Protein AF-A0AAC9NST3-F1 (afdb_monomer)

Mean predicted aligned error: 10.54 Å

Radius of gyration: 21.79 Å; Cα contacts (8 Å, |Δi|>4): 251; chains: 1; bounding box: 48×44×60 Å

Solvent-accessible surface area (backbone atoms only — not comparable to full-atom values): 11889 Å² total; per-residue (Å²): 95,67,80,64,49,54,50,41,84,74,71,45,43,60,71,55,50,55,52,49,16,58,50,46,18,67,75,68,75,50,53,62,67,60,21,35,19,53,48,36,15,65,38,65,75,34,90,80,48,40,41,67,57,47,53,52,49,34,49,49,56,42,49,56,57,57,67,69,61,69,82,64,77,49,50,68,57,43,54,50,48,52,54,48,62,68,46,42,86,77,67,55,95,49,38,25,32,36,45,55,73,55,94,55,72,64,69,46,82,80,82,75,46,75,61,68,53,75,56,29,52,43,25,62,93,44,36,62,60,49,26,53,53,49,35,41,54,32,50,44,51,48,52,56,52,50,60,38,75,52,72,89,66,66,83,87,66,65,64,63,66,54,43,73,74,42,62,57,60,40,49,52,60,86,67,46,40,86,42,86,84,56,100,80,53,60,65,47,55,49,21,47,52,42,44,53,52,48,49,51,54,52,38,59,44,39,67,46,68,107

Structure (mmCIF, N/CA/C/O backbone):
data_AF-A0AAC9NST3-F1
#
_entry.id   AF-A0AAC9NST3-F1
#
loop_
_atom_site.group_PDB
_atom_site.id
_atom_site.type_symbol
_atom_site.label_atom_id
_atom_site.label_alt_id
_atom_site.label_comp_id
_atom_site.label_asym_id
_atom_site.label_entity_id
_atom_site.label_seq_id
_atom_site.pdbx_PDB_ins_code
_atom_site.Cartn_x
_atom_site.Cartn_y
_atom_site.Cartn_z
_atom_site.occupancy
_atom_site.B_iso_or_equiv
_atom_site.auth_seq_id
_atom_site.auth_comp_id
_atom_site.auth_asym_id
_atom_site.auth_atom_id
_atom_site.pdbx_PDB_model_num
ATOM 1 N N . MET A 1 1 ? -10.875 -7.544 3.301 1.00 48.06 1 MET A N 1
ATOM 2 C CA . MET A 1 1 ? -10.207 -6.972 4.490 1.00 48.06 1 MET A CA 1
ATOM 3 C C . MET A 1 1 ? -9.219 -5.851 4.105 1.00 48.06 1 MET A C 1
ATOM 5 O O . MET A 1 1 ? -8.233 -6.123 3.450 1.00 48.06 1 MET A O 1
ATOM 9 N N . ASN A 1 2 ? -9.410 -4.592 4.548 1.00 51.31 2 ASN A N 1
ATOM 10 C CA . ASN A 1 2 ? -8.428 -3.513 4.302 1.00 51.31 2 ASN A CA 1
ATOM 11 C C . ASN A 1 2 ? -7.088 -3.832 4.986 1.00 51.31 2 ASN A C 1
ATOM 13 O O . ASN A 1 2 ? -6.991 -3.771 6.207 1.00 51.31 2 ASN A O 1
ATOM 17 N N . ILE A 1 3 ? -6.063 -4.129 4.195 1.00 57.66 3 ILE A N 1
ATOM 18 C CA . ILE A 1 3 ? -4.740 -4.546 4.677 1.00 57.66 3 ILE A CA 1
ATOM 19 C C . ILE A 1 3 ? -3.945 -3.364 5.275 1.00 57.66 3 ILE A C 1
ATOM 21 O O . ILE A 1 3 ? -2.985 -3.556 6.014 1.00 57.66 3 ILE A O 1
ATOM 25 N N . ASN A 1 4 ? -4.385 -2.121 5.043 1.00 58.66 4 ASN A N 1
ATOM 26 C CA . ASN A 1 4 ? -3.711 -0.914 5.532 1.00 58.66 4 ASN A CA 1
ATOM 27 C C . ASN A 1 4 ? -3.932 -0.618 7.023 1.00 58.66 4 ASN A C 1
ATOM 29 O O . ASN A 1 4 ? -3.281 0.262 7.575 1.00 58.66 4 ASN A O 1
ATOM 33 N N . GLU A 1 5 ? -4.903 -1.247 7.677 1.00 69.81 5 GLU A N 1
ATOM 34 C CA . GLU A 1 5 ? -5.071 -1.120 9.122 1.00 69.81 5 GLU A CA 1
ATOM 35 C C . GLU A 1 5 ? -5.858 -2.312 9.667 1.00 69.81 5 GLU A C 1
ATOM 37 O O . GLU A 1 5 ? -6.740 -2.823 8.977 1.00 69.81 5 GLU A O 1
ATOM 42 N N . PRO A 1 6 ? -5.630 -2.724 10.925 1.00 77.31 6 PRO A N 1
ATOM 43 C CA . PRO A 1 6 ? -6.444 -3.761 11.537 1.00 77.31 6 PRO A CA 1
ATOM 44 C C . PRO A 1 6 ? -7.929 -3.368 11.517 1.00 77.31 6 PRO A C 1
ATOM 46 O O . PRO A 1 6 ? -8.327 -2.344 12.086 1.00 77.31 6 PRO A O 1
ATOM 49 N N . LEU A 1 7 ? -8.758 -4.183 10.863 1.00 82.94 7 LEU A N 1
ATOM 50 C CA . LEU A 1 7 ? -10.204 -3.991 10.799 1.00 82.94 7 LEU A CA 1
ATOM 51 C C . LEU A 1 7 ? -10.916 -4.933 11.751 1.00 82.94 7 LEU A C 1
ATOM 53 O O . LEU A 1 7 ? -10.595 -6.114 11.826 1.00 82.94 7 LEU A O 1
ATOM 57 N N . PHE A 1 8 ? -11.970 -4.437 12.392 1.00 86.50 8 PHE A N 1
ATOM 58 C CA . PHE A 1 8 ? -12.900 -5.329 13.070 1.00 86.50 8 PHE A CA 1
ATOM 59 C C . PHE A 1 8 ? -13.549 -6.312 12.079 1.00 86.50 8 PHE A C 1
ATOM 61 O O . PHE A 1 8 ? -13.769 -5.926 10.928 1.00 86.50 8 PHE A O 1
ATOM 68 N N . PRO A 1 9 ? -13.970 -7.515 12.520 1.00 85.25 9 PRO A N 1
ATOM 69 C CA . PRO A 1 9 ? -14.685 -8.486 11.682 1.00 85.25 9 PRO A CA 1
ATOM 70 C C . PRO A 1 9 ? -15.900 -7.911 10.945 1.00 85.25 9 PRO A C 1
ATOM 72 O O . PRO A 1 9 ? -16.228 -8.324 9.840 1.00 85.25 9 PRO A O 1
ATOM 75 N N . SER A 1 10 ? -16.553 -6.898 11.518 1.00 83.81 10 SER A N 1
ATOM 76 C CA . SER A 1 10 ? -17.652 -6.182 10.864 1.00 83.81 10 SER A CA 1
ATOM 77 C C . SER A 1 10 ? -17.215 -5.207 9.749 1.00 83.81 10 SER A C 1
ATOM 79 O O . SER A 1 10 ? -18.027 -4.390 9.318 1.00 83.81 10 SER A O 1
ATOM 81 N N . GLY A 1 11 ? -15.931 -5.165 9.385 1.00 82.56 11 GLY A N 1
ATOM 82 C CA . GLY A 1 11 ? -15.358 -4.300 8.349 1.00 82.56 11 GLY A CA 1
ATOM 83 C C . GLY A 1 11 ? -15.084 -2.844 8.750 1.00 82.56 11 GLY A C 1
ATOM 84 O O . GLY A 1 11 ? -14.762 -2.033 7.884 1.00 82.56 11 GLY A O 1
ATOM 85 N N . ILE A 1 12 ? -15.211 -2.463 10.029 1.00 85.12 12 ILE A N 1
ATOM 86 C CA . ILE A 1 12 ? -14.965 -1.071 10.452 1.00 85.12 12 ILE A CA 1
ATOM 87 C C . ILE A 1 12 ? -13.521 -0.849 10.911 1.00 85.12 12 ILE A C 1
ATOM 89 O O . ILE A 1 12 ? -12.916 -1.711 11.547 1.00 85.12 12 ILE A O 1
ATOM 93 N N . SER A 1 13 ? -12.997 0.351 10.658 1.00 84.75 13 SER A N 1
ATOM 94 C CA . SER A 1 13 ? -11.658 0.738 11.106 1.00 84.75 13 SER A CA 1
ATOM 95 C C . SER A 1 13 ? -11.580 1.089 12.587 1.00 84.75 13 SER A C 1
ATOM 97 O O . SER A 1 13 ? -12.562 1.518 13.207 1.00 84.75 13 SER A O 1
ATOM 99 N N . LEU A 1 14 ? -10.368 1.029 13.148 1.00 86.56 14 LEU A N 1
ATOM 100 C CA . LEU A 1 14 ? -10.089 1.494 14.510 1.00 86.56 14 LEU A CA 1
ATOM 101 C C . LEU A 1 14 ? -10.452 2.972 14.698 1.00 86.56 14 LEU A C 1
ATOM 103 O O . LEU A 1 14 ? -10.981 3.364 15.744 1.00 86.56 14 LEU A O 1
ATOM 107 N N . ALA A 1 15 ? -10.188 3.810 13.692 1.00 86.62 15 ALA A N 1
ATOM 108 C CA . ALA A 1 15 ? -10.544 5.226 13.722 1.00 86.62 15 ALA A CA 1
ATOM 109 C C . ALA A 1 15 ? -12.065 5.420 13.800 1.00 86.62 15 ALA A C 1
ATOM 111 O O . ALA A 1 15 ? -12.555 6.236 14.597 1.00 86.62 15 ALA A O 1
ATOM 112 N N . ARG A 1 16 ? -12.823 4.639 13.019 1.00 89.00 16 ARG A N 1
ATOM 113 C CA . ARG A 1 16 ? -14.284 4.666 13.056 1.00 89.00 16 ARG A CA 1
ATOM 114 C C . ARG A 1 16 ? -14.819 4.170 14.397 1.00 89.00 16 ARG A C 1
ATOM 116 O O . ARG A 1 16 ? -15.626 4.876 15.003 1.00 89.00 16 ARG A O 1
ATOM 123 N N . ALA A 1 17 ? -14.301 3.055 14.906 1.00 90.88 17 ALA A N 1
ATOM 124 C CA . ALA A 1 17 ? -14.672 2.499 16.205 1.00 90.88 17 ALA A CA 1
ATOM 125 C C . ALA A 1 17 ? -14.439 3.507 17.348 1.00 90.88 17 ALA A C 1
ATOM 127 O O . ALA A 1 17 ? -15.330 3.764 18.159 1.00 90.88 17 ALA A O 1
ATOM 128 N N . LYS A 1 18 ? -13.286 4.195 17.364 1.00 92.38 18 LYS A N 1
ATOM 129 C CA . LYS A 1 18 ? -12.996 5.271 18.334 1.00 92.38 18 LYS A CA 1
ATOM 130 C C . LYS A 1 18 ? -13.979 6.441 18.223 1.00 92.38 18 LYS A C 1
ATOM 132 O O . LYS A 1 18 ? -14.341 7.046 19.236 1.00 92.38 18 LYS A O 1
ATOM 137 N N . LYS A 1 19 ? -14.407 6.799 17.007 1.00 93.88 19 LYS A N 1
ATOM 138 C CA . LYS A 1 19 ? -15.411 7.853 16.783 1.00 93.88 19 LYS A CA 1
ATOM 139 C C . LYS A 1 19 ? -16.778 7.436 17.321 1.00 93.88 19 LYS A C 1
ATOM 141 O O . LYS A 1 19 ? -17.445 8.259 17.947 1.00 93.88 19 LYS A O 1
ATOM 146 N N . ASP A 1 20 ? -17.172 6.186 17.116 1.00 93.50 20 ASP A N 1
ATOM 147 C CA . ASP A 1 20 ? -18.450 5.667 17.599 1.00 93.50 20 ASP A CA 1
ATOM 148 C C . ASP A 1 20 ? -18.448 5.497 19.127 1.00 93.50 20 ASP A C 1
ATOM 150 O O . ASP A 1 20 ? -19.396 5.933 19.778 1.00 93.50 20 ASP A O 1
ATOM 154 N N . ALA A 1 21 ? -17.328 5.092 19.735 1.00 94.69 21 ALA A N 1
ATOM 155 C CA . ALA A 1 21 ? -17.163 5.086 21.191 1.00 94.69 21 ALA A CA 1
ATOM 156 C C . ALA A 1 21 ? -17.302 6.493 21.805 1.00 94.69 21 ALA A C 1
ATOM 158 O O . ALA A 1 21 ? -17.957 6.673 22.831 1.00 94.69 21 ALA A O 1
ATOM 159 N N . LYS A 1 22 ? -16.753 7.534 21.159 1.00 95.19 22 LYS A N 1
ATOM 160 C CA . LYS A 1 22 ? -16.935 8.931 21.604 1.00 95.19 22 LYS A CA 1
ATOM 161 C C . LYS A 1 22 ? -18.395 9.390 21.543 1.00 95.19 22 LYS A C 1
ATOM 163 O O . LYS A 1 22 ? -18.787 10.218 22.366 1.00 95.19 22 LYS A O 1
ATOM 168 N N . LYS A 1 23 ? -19.183 8.904 20.577 1.00 95.56 23 LYS A N 1
ATOM 169 C CA . LYS A 1 23 ? -20.626 9.189 20.503 1.00 95.56 23 LYS A CA 1
ATOM 170 C C . LYS A 1 23 ? -21.377 8.440 21.600 1.00 95.56 23 LYS A C 1
ATOM 172 O O . LYS A 1 23 ? -22.137 9.069 22.327 1.00 95.56 23 LYS A O 1
ATOM 177 N N . LEU A 1 24 ? -21.104 7.144 21.758 1.00 94.69 24 LEU A N 1
ATOM 178 C CA . LEU A 1 24 ? -21.734 6.282 22.759 1.00 94.69 24 LEU A CA 1
ATOM 179 C C . LEU A 1 24 ? -21.508 6.810 24.180 1.00 94.69 24 LEU A C 1
ATOM 181 O O . LEU A 1 24 ? -22.456 6.951 24.943 1.00 94.69 24 LEU A O 1
ATOM 185 N N . LYS A 1 25 ? -20.274 7.240 24.478 1.00 96.31 25 LYS A N 1
ATOM 186 C CA . LYS A 1 25 ? -19.911 7.916 25.731 1.00 96.31 25 LYS A CA 1
ATOM 187 C C . LYS A 1 25 ? -20.880 9.050 26.086 1.00 96.31 25 LYS A C 1
ATOM 189 O O . LYS A 1 25 ? -21.283 9.170 27.234 1.00 96.31 25 LYS A O 1
ATOM 194 N N . LYS A 1 26 ? -21.222 9.900 25.109 1.00 94.62 26 LYS A N 1
ATOM 195 C CA . LYS A 1 26 ? -22.109 11.058 25.310 1.00 94.62 26 LYS A CA 1
ATOM 196 C C . LYS A 1 26 ? -23.579 10.661 25.420 1.00 94.62 26 LYS A C 1
ATOM 198 O O . LYS A 1 26 ? -24.318 11.325 26.129 1.00 94.62 26 LYS A O 1
ATOM 203 N N . LEU A 1 27 ? -23.992 9.641 24.672 1.00 95.81 27 LEU A N 1
ATOM 204 C CA . LEU A 1 27 ? -25.378 9.179 24.626 1.00 95.81 27 LEU A CA 1
ATOM 205 C C . LEU A 1 27 ? -25.788 8.463 25.914 1.00 95.81 27 LEU A C 1
ATOM 207 O O . LEU A 1 27 ? -26.913 8.629 26.368 1.00 95.81 27 LEU A O 1
ATOM 211 N N . GLU A 1 28 ? -24.877 7.684 26.490 1.00 94.69 28 GLU A N 1
ATOM 212 C CA . GLU A 1 28 ? -25.166 6.811 27.633 1.00 94.69 28 GLU A CA 1
ATOM 213 C C . GLU A 1 28 ? -24.555 7.306 28.950 1.00 94.69 28 GLU A C 1
ATOM 215 O O . GLU A 1 28 ? -24.700 6.641 29.970 1.00 94.69 28 GLU A O 1
ATOM 220 N N . ASP A 1 29 ? -23.863 8.450 28.924 1.00 94.44 29 ASP A N 1
ATOM 221 C CA . ASP A 1 29 ? -23.155 9.041 30.069 1.00 94.44 29 ASP A CA 1
ATOM 222 C C . ASP A 1 29 ? -22.221 8.050 30.794 1.00 94.44 29 ASP A C 1
ATOM 224 O O . ASP A 1 29 ? -22.215 7.899 32.014 1.00 94.44 29 ASP A O 1
ATOM 228 N N . ILE A 1 30 ? -21.419 7.329 30.006 1.00 95.44 30 ILE A N 1
ATOM 229 C CA . ILE A 1 30 ? -20.458 6.326 30.491 1.00 95.44 30 ILE A CA 1
ATOM 230 C C . ILE A 1 30 ? -19.011 6.801 30.335 1.00 95.44 30 ILE A C 1
ATOM 232 O O . ILE A 1 30 ? -18.706 7.792 29.665 1.00 95.44 30 ILE A O 1
ATOM 236 N N . THR A 1 31 ? -18.066 6.072 30.931 1.00 96.00 31 THR A N 1
ATOM 237 C CA . THR A 1 31 ? -16.636 6.334 30.708 1.00 96.00 31 THR A CA 1
ATOM 238 C C . THR A 1 31 ? -16.221 5.974 29.279 1.00 96.00 31 THR A C 1
ATOM 240 O O . THR A 1 31 ? -16.828 5.127 28.621 1.00 96.00 31 THR A O 1
ATOM 243 N N . LEU A 1 32 ? -15.141 6.593 28.786 1.00 95.00 32 LEU A N 1
ATOM 244 C CA . LEU A 1 32 ? -14.615 6.274 27.454 1.00 95.00 32 LEU A CA 1
ATOM 245 C C . LEU A 1 32 ? -14.180 4.804 27.353 1.00 95.00 32 LEU A C 1
ATOM 247 O O . LEU A 1 32 ? -14.424 4.182 26.328 1.00 95.00 32 LEU A O 1
ATOM 251 N N . THR A 1 33 ? -13.595 4.243 28.412 1.00 95.88 33 THR A N 1
ATOM 252 C CA . THR A 1 33 ? -13.197 2.829 28.472 1.00 95.88 33 THR A CA 1
ATOM 253 C C . THR A 1 33 ? -14.401 1.900 28.340 1.00 95.88 33 THR A C 1
ATOM 255 O O . THR A 1 33 ? -14.377 0.977 27.534 1.00 95.88 33 THR A O 1
ATOM 258 N N . GLN A 1 34 ? -15.495 2.174 29.060 1.00 95.56 34 GLN A N 1
ATOM 259 C CA . GLN A 1 34 ? -16.734 1.397 28.928 1.00 95.56 34 GLN A CA 1
ATOM 260 C C . GLN A 1 34 ? -17.319 1.499 27.515 1.00 95.56 34 GLN A C 1
ATOM 262 O O . GLN A 1 34 ? -17.745 0.490 26.958 1.00 95.56 34 GLN A O 1
ATOM 267 N N . ALA A 1 35 ? -17.300 2.694 26.917 1.00 96.25 35 ALA A N 1
ATOM 268 C CA . ALA A 1 35 ? -17.775 2.891 25.553 1.00 96.25 35 ALA A CA 1
ATOM 269 C C . ALA A 1 35 ? -16.918 2.137 24.522 1.00 96.25 35 ALA A C 1
ATOM 271 O O . ALA A 1 35 ? -17.463 1.516 23.615 1.00 96.25 35 ALA A O 1
ATOM 272 N N . LEU A 1 36 ? -15.589 2.159 24.670 1.00 96.25 36 LEU A N 1
ATOM 273 C CA . LEU A 1 36 ? -14.668 1.418 23.806 1.00 96.25 36 LEU A CA 1
ATOM 274 C C . LEU A 1 36 ? -14.880 -0.094 23.923 1.00 96.25 36 LEU A C 1
ATOM 276 O O . LEU A 1 36 ? -14.957 -0.761 22.898 1.00 96.25 36 LEU A O 1
ATOM 280 N N . ASN A 1 37 ? -15.046 -0.619 25.141 1.00 96.44 37 ASN A N 1
ATOM 281 C CA . ASN A 1 37 ? -15.340 -2.037 25.350 1.00 96.44 37 ASN A CA 1
ATOM 282 C C . ASN A 1 37 ? -16.661 -2.440 24.685 1.00 96.44 37 ASN A C 1
ATOM 284 O O . ASN A 1 37 ? -16.696 -3.445 23.991 1.00 96.44 37 ASN A O 1
ATOM 288 N N . ARG A 1 38 ? -17.727 -1.637 24.813 1.00 95.12 38 ARG A N 1
ATOM 289 C CA . ARG A 1 38 ? -19.017 -1.927 24.157 1.00 95.12 38 ARG A CA 1
ATOM 290 C C . ARG A 1 38 ? -18.916 -1.955 22.635 1.00 95.12 38 ARG A C 1
ATOM 292 O O . ARG A 1 38 ? -19.449 -2.860 22.003 1.00 95.12 38 ARG A O 1
ATOM 299 N N . VAL A 1 39 ? -18.212 -0.984 22.051 1.00 94.94 39 VAL A N 1
ATOM 300 C CA . VAL A 1 39 ? -17.960 -0.955 20.603 1.00 94.94 39 VAL A CA 1
ATOM 301 C C . VAL A 1 39 ? -17.149 -2.184 20.184 1.00 94.94 39 VAL A C 1
ATOM 303 O O . VAL A 1 39 ? -17.514 -2.857 19.227 1.00 94.94 39 VAL A O 1
ATOM 306 N N . ALA A 1 40 ? -16.097 -2.533 20.925 1.00 93.50 40 ALA A N 1
ATOM 307 C CA . ALA A 1 40 ? -15.301 -3.722 20.644 1.00 93.50 40 ALA A CA 1
ATOM 308 C C . ALA A 1 40 ? -16.141 -5.010 20.693 1.00 93.50 40 ALA A C 1
ATOM 310 O O . ALA A 1 40 ? -16.114 -5.796 19.753 1.00 93.50 40 ALA A O 1
ATOM 311 N N . GLN A 1 41 ? -16.961 -5.177 21.731 1.00 95.12 41 GLN A N 1
ATOM 312 C CA . GLN A 1 41 ? -17.851 -6.328 21.902 1.00 95.12 41 GLN A CA 1
ATOM 313 C C . GLN A 1 41 ? -18.845 -6.478 20.750 1.00 95.12 41 GLN A C 1
ATOM 315 O O . GLN A 1 41 ? -19.066 -7.586 20.262 1.00 95.12 41 GLN A O 1
ATOM 320 N N . GLN A 1 42 ? -19.413 -5.359 20.292 1.00 93.81 42 GLN A N 1
ATOM 321 C CA . GLN A 1 42 ? -20.323 -5.330 19.152 1.00 93.81 42 GLN A CA 1
ATOM 322 C C . GLN A 1 42 ? -19.631 -5.790 17.864 1.00 93.81 42 GLN A C 1
ATOM 324 O O . GLN A 1 42 ? -20.201 -6.571 17.109 1.00 93.81 42 GLN A O 1
ATOM 329 N N . HIS A 1 43 ? -18.419 -5.301 17.601 1.00 92.50 43 HIS A N 1
ATOM 330 C CA . HIS A 1 43 ? -17.751 -5.511 16.318 1.00 92.50 43 HIS A CA 1
ATOM 331 C C . HIS A 1 43 ? -16.896 -6.785 16.254 1.00 92.50 43 HIS A C 1
ATOM 333 O O . HIS A 1 43 ? -16.678 -7.300 15.161 1.00 92.50 43 HIS A O 1
ATOM 339 N N . MET A 1 44 ? -16.480 -7.327 17.402 1.00 90.38 44 MET A N 1
ATOM 340 C CA . MET A 1 44 ? -15.854 -8.651 17.532 1.00 90.38 44 MET A CA 1
ATOM 341 C C . MET A 1 44 ? -16.883 -9.783 17.678 1.00 90.38 44 MET A C 1
ATOM 343 O O . MET A 1 44 ? -16.508 -10.948 17.720 1.00 90.38 44 MET A O 1
ATOM 347 N N . SER A 1 45 ? -18.178 -9.463 17.813 1.00 90.25 45 SER A N 1
ATOM 348 C CA . SER A 1 45 ? -19.232 -10.433 18.161 1.00 90.25 45 SER A CA 1
ATOM 349 C C . SER A 1 45 ? -18.926 -11.248 19.433 1.00 90.25 45 SER A C 1
ATOM 351 O O . SER A 1 45 ? -19.370 -12.385 19.579 1.00 90.25 45 SER A O 1
ATOM 353 N N . ASN A 1 46 ? -18.182 -10.659 20.378 1.00 90.44 46 ASN A N 1
ATOM 354 C CA . ASN A 1 46 ? -17.782 -11.284 21.639 1.00 90.44 46 ASN A CA 1
ATOM 355 C C . ASN A 1 46 ? -18.171 -10.372 22.815 1.00 90.44 46 ASN A C 1
ATOM 357 O O . ASN A 1 46 ? -17.547 -9.330 23.003 1.00 90.44 46 ASN A O 1
ATOM 361 N N . PRO A 1 47 ? -19.158 -10.740 23.651 1.00 90.75 47 PRO A N 1
ATOM 362 C CA . PRO A 1 47 ? -19.683 -9.858 24.695 1.00 90.75 47 PRO A CA 1
ATOM 363 C C . PRO A 1 47 ? -18.728 -9.632 25.878 1.00 90.75 47 PRO A C 1
ATOM 365 O O . PRO A 1 47 ? -19.007 -8.782 26.723 1.00 90.75 47 PRO A O 1
ATOM 368 N N . TYR A 1 48 ? -17.617 -10.367 25.963 1.00 91.94 48 TYR A N 1
ATOM 369 C CA . TYR A 1 48 ? -16.692 -10.309 27.100 1.00 91.94 48 TYR A CA 1
ATOM 370 C C . TYR A 1 48 ? -15.346 -9.669 26.770 1.00 91.94 48 TYR A C 1
ATOM 372 O O . TYR A 1 48 ? -14.553 -9.433 27.680 1.00 91.94 48 TYR A O 1
ATOM 380 N N . VAL A 1 49 ? -15.086 -9.373 25.496 1.00 93.94 49 VAL A N 1
ATOM 381 C CA . VAL A 1 49 ? -13.803 -8.814 25.074 1.00 93.94 49 VAL A CA 1
ATOM 382 C C . VAL A 1 49 ? -13.661 -7.367 25.551 1.00 93.94 49 VAL A C 1
ATOM 384 O O . VAL A 1 49 ? -14.628 -6.594 25.565 1.00 93.94 49 VAL A O 1
ATOM 387 N N . THR A 1 50 ? -12.456 -6.983 25.965 1.00 95.69 50 THR A N 1
ATOM 388 C CA . THR A 1 50 ? -12.121 -5.570 26.172 1.00 95.69 50 THR A CA 1
ATOM 389 C C . THR A 1 50 ? -11.611 -4.941 24.884 1.00 95.69 50 THR A C 1
ATOM 391 O O . THR A 1 50 ? -11.224 -5.622 23.931 1.00 95.69 50 THR A O 1
ATOM 394 N N . TRP A 1 51 ? -11.578 -3.612 24.858 1.00 94.56 51 TRP A N 1
ATOM 395 C CA . TRP A 1 51 ? -10.943 -2.870 23.784 1.00 94.56 51 TRP A CA 1
ATOM 396 C C . TRP A 1 51 ? -9.489 -3.310 23.598 1.00 94.56 51 TRP A C 1
ATOM 398 O O . TRP A 1 51 ? -9.105 -3.634 22.482 1.00 94.56 51 TRP A O 1
ATOM 408 N N . GLU A 1 52 ? -8.692 -3.390 24.669 1.00 93.94 52 GLU A N 1
ATOM 409 C CA . GLU A 1 52 ? -7.283 -3.790 24.574 1.00 93.94 52 GLU A CA 1
ATOM 410 C C . GLU A 1 52 ? -7.114 -5.204 24.012 1.00 93.94 52 GLU A C 1
ATOM 412 O O . GLU A 1 52 ? -6.302 -5.393 23.111 1.00 93.94 52 GLU A O 1
ATOM 417 N N . GLN A 1 53 ? -7.909 -6.170 24.487 1.00 92.44 53 GLN A N 1
ATOM 418 C CA . GLN A 1 53 ? -7.888 -7.545 23.974 1.00 92.44 53 GLN A CA 1
ATOM 419 C C . GLN A 1 53 ? -8.231 -7.592 22.485 1.00 92.44 53 GLN A C 1
ATOM 421 O O . GLN A 1 53 ? -7.535 -8.252 21.720 1.00 92.44 53 GLN A O 1
ATOM 426 N N . SER A 1 54 ? -9.241 -6.824 22.070 1.00 91.50 54 SER A N 1
ATOM 427 C CA . SER A 1 54 ? -9.624 -6.729 20.660 1.00 91.50 54 SER A CA 1
ATOM 428 C C . SER A 1 54 ? -8.493 -6.137 19.827 1.00 91.50 54 SER A C 1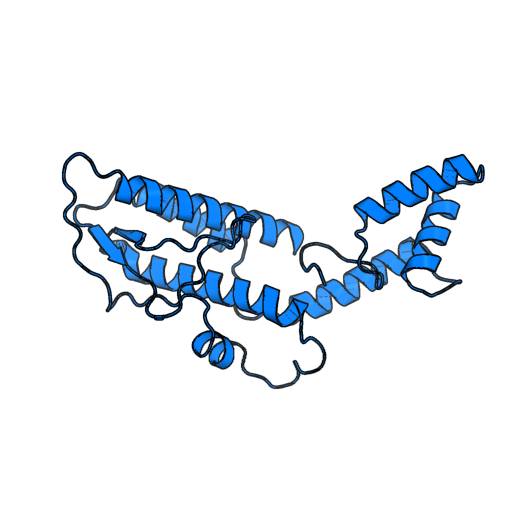
ATOM 430 O O . SER A 1 54 ? -8.174 -6.667 18.778 1.00 91.50 54 SER A O 1
ATOM 432 N N . ILE A 1 55 ? -7.823 -5.077 20.295 1.00 90.81 55 ILE A N 1
ATOM 433 C CA . ILE A 1 55 ? -6.676 -4.509 19.571 1.00 90.81 55 ILE A CA 1
ATOM 434 C C . ILE A 1 55 ? -5.535 -5.520 19.439 1.00 90.81 55 ILE A C 1
ATOM 436 O O . ILE A 1 55 ? -4.908 -5.573 18.385 1.00 90.81 55 ILE A O 1
ATOM 440 N N . THR A 1 56 ? -5.250 -6.304 20.479 1.00 88.88 56 THR A N 1
ATOM 441 C CA . THR A 1 56 ? -4.225 -7.353 20.413 1.00 88.88 56 THR A CA 1
ATOM 442 C C . THR A 1 56 ? -4.585 -8.427 19.389 1.00 88.88 56 THR A C 1
ATOM 444 O O . THR A 1 56 ? -3.739 -8.770 18.571 1.00 88.88 56 THR A O 1
ATOM 447 N N . GLU A 1 57 ? -5.826 -8.912 19.396 1.00 87.88 57 GLU A N 1
ATOM 448 C CA . GLU A 1 57 ? -6.311 -9.919 18.444 1.00 87.88 57 GLU A CA 1
ATOM 449 C C . GLU A 1 57 ? -6.273 -9.391 17.007 1.00 87.88 57 GLU A C 1
ATOM 451 O O . GLU A 1 57 ? -5.652 -10.000 16.144 1.00 87.88 57 GLU A O 1
ATOM 456 N N . LEU A 1 58 ? -6.810 -8.189 16.780 1.00 85.94 58 LEU A N 1
ATOM 457 C CA . LEU A 1 58 ? -6.798 -7.531 15.475 1.00 85.94 58 LEU A CA 1
ATOM 458 C C . LEU A 1 58 ? -5.381 -7.337 14.926 1.00 85.94 58 LEU A C 1
ATOM 460 O O . LEU A 1 58 ? -5.156 -7.515 13.733 1.00 85.94 58 LEU A O 1
ATOM 464 N N . LYS A 1 59 ? -4.419 -6.983 15.785 1.00 83.50 59 LYS A N 1
ATOM 465 C CA . LYS A 1 59 ? -3.008 -6.872 15.392 1.00 83.50 59 LYS A CA 1
ATOM 466 C C . LYS A 1 59 ? -2.369 -8.226 15.096 1.00 83.50 59 LYS A C 1
ATOM 468 O O . LYS A 1 59 ? -1.538 -8.285 14.203 1.00 83.50 59 LYS A O 1
ATOM 473 N N . SER A 1 60 ? -2.732 -9.281 15.828 1.00 82.44 60 SER A N 1
ATOM 474 C CA . SER A 1 60 ? -2.240 -10.640 15.562 1.00 82.44 60 SER A CA 1
ATOM 475 C C . SER A 1 60 ? -2.719 -11.124 14.200 1.00 82.44 60 SER A C 1
ATOM 477 O O . SER A 1 60 ? -1.901 -11.496 13.371 1.00 82.44 60 SER A O 1
ATOM 479 N N . THR A 1 61 ? -4.023 -11.021 13.932 1.00 77.38 61 THR A N 1
ATOM 480 C CA . THR A 1 61 ? -4.604 -11.405 12.640 1.00 77.38 61 THR A CA 1
ATOM 481 C C . THR A 1 61 ? -4.021 -10.579 11.500 1.00 77.38 61 THR A C 1
ATOM 483 O O . THR A 1 61 ? -3.676 -11.123 10.459 1.00 77.38 61 THR A O 1
ATOM 486 N N . HIS A 1 62 ? -3.857 -9.266 11.695 1.00 75.19 62 HIS A N 1
ATOM 487 C CA . HIS A 1 62 ? -3.210 -8.407 10.703 1.00 75.19 62 HIS A CA 1
ATOM 488 C C . HIS A 1 62 ? -1.755 -8.823 10.447 1.00 75.19 62 HIS A C 1
ATOM 490 O O . HIS A 1 62 ? -1.371 -8.950 9.292 1.00 75.19 62 HIS A O 1
ATOM 496 N N . ALA A 1 63 ? -0.972 -9.121 11.487 1.00 74.25 63 ALA A N 1
ATOM 497 C CA . ALA A 1 63 ? 0.405 -9.594 11.338 1.00 74.25 63 ALA A CA 1
ATOM 498 C C . ALA A 1 63 ? 0.495 -10.965 10.646 1.00 74.25 63 ALA A C 1
ATOM 500 O O . ALA A 1 63 ? 1.405 -11.182 9.852 1.00 74.25 63 ALA A O 1
ATOM 501 N N . GLU A 1 64 ? -0.444 -11.875 10.915 1.00 73.94 64 GLU A N 1
ATOM 502 C CA . GLU A 1 64 ? -0.550 -13.164 10.222 1.00 73.94 64 GLU A CA 1
ATOM 503 C C . GLU A 1 64 ? -0.834 -12.971 8.730 1.00 73.94 64 GLU A C 1
ATOM 505 O O . GLU A 1 64 ? -0.185 -13.613 7.913 1.00 73.94 64 GLU A O 1
ATOM 510 N N . VAL A 1 65 ? -1.728 -12.043 8.366 1.00 70.19 65 VAL A N 1
ATOM 511 C CA . VAL A 1 65 ? -1.991 -11.688 6.960 1.00 70.19 65 VAL A CA 1
ATOM 512 C C . VAL A 1 65 ? -0.754 -11.067 6.312 1.00 70.19 65 VAL A C 1
ATOM 514 O O . VAL A 1 65 ? -0.377 -11.459 5.215 1.00 70.19 65 VAL A O 1
ATOM 517 N N . VAL A 1 66 ? -0.086 -10.130 6.992 1.00 69.56 66 VAL A N 1
ATOM 518 C CA . VAL A 1 66 ? 1.141 -9.492 6.486 1.00 69.56 66 VAL A CA 1
ATOM 519 C C . VAL A 1 66 ? 2.267 -10.512 6.288 1.00 69.56 66 VAL A C 1
ATOM 521 O O . VAL A 1 66 ? 3.045 -10.384 5.352 1.00 69.56 66 VAL A O 1
ATOM 524 N N . ALA A 1 67 ? 2.341 -11.552 7.120 1.00 73.88 67 ALA A N 1
ATOM 525 C CA . ALA A 1 67 ? 3.339 -12.611 6.988 1.00 73.88 67 ALA A CA 1
ATOM 526 C C . ALA A 1 67 ? 3.140 -13.512 5.754 1.00 73.88 67 ALA A C 1
ATOM 528 O O . ALA A 1 67 ? 4.055 -14.259 5.418 1.00 73.88 67 ALA A O 1
ATOM 529 N N . LEU A 1 68 ? 1.976 -13.452 5.097 1.00 72.19 68 LEU A N 1
ATOM 530 C CA . LEU A 1 68 ? 1.712 -14.167 3.842 1.00 72.19 68 LEU A CA 1
ATOM 531 C C . LEU A 1 68 ? 2.248 -13.423 2.618 1.00 72.19 68 LEU A C 1
ATOM 533 O O . LEU A 1 68 ? 2.256 -13.986 1.531 1.00 72.19 68 LEU A O 1
ATOM 537 N N . PHE A 1 69 ? 2.678 -12.171 2.782 1.00 72.81 69 PHE A N 1
ATOM 538 C CA . PHE A 1 69 ? 3.257 -11.420 1.685 1.00 72.81 69 PHE A CA 1
ATOM 539 C C . PHE A 1 69 ? 4.682 -11.899 1.377 1.00 72.81 69 PHE A C 1
ATOM 541 O O . PHE A 1 69 ? 5.569 -11.873 2.235 1.00 72.81 69 PHE A O 1
ATOM 548 N N . GLU A 1 70 ? 4.917 -12.253 0.120 1.00 71.62 70 GLU A N 1
ATOM 549 C CA . GLU A 1 70 ? 6.209 -12.631 -0.437 1.00 71.62 70 GLU A CA 1
ATOM 550 C C . GLU A 1 70 ? 6.835 -11.465 -1.217 1.00 71.62 70 GLU A C 1
ATOM 552 O O . GLU A 1 70 ? 6.140 -10.634 -1.802 1.00 71.62 70 GLU A O 1
ATOM 557 N N . ASP A 1 71 ? 8.170 -11.379 -1.187 1.00 73.81 71 ASP A N 1
ATOM 558 C CA . ASP A 1 71 ? 8.989 -10.382 -1.908 1.00 73.81 71 ASP A CA 1
ATOM 559 C C . ASP A 1 71 ? 8.493 -8.922 -1.820 1.00 73.81 71 ASP A C 1
ATOM 561 O O . ASP A 1 71 ? 8.654 -8.119 -2.743 1.00 73.81 71 ASP A O 1
ATOM 565 N N . CYS A 1 72 ? 7.892 -8.557 -0.685 1.00 75.75 72 CYS A N 1
ATOM 566 C CA . CYS A 1 72 ? 7.424 -7.199 -0.450 1.00 75.75 72 CYS A CA 1
ATOM 567 C C . CYS A 1 72 ? 8.573 -6.199 -0.423 1.00 75.75 72 CYS A C 1
ATOM 569 O O . CYS A 1 72 ? 9.570 -6.384 0.280 1.00 75.75 72 CYS A 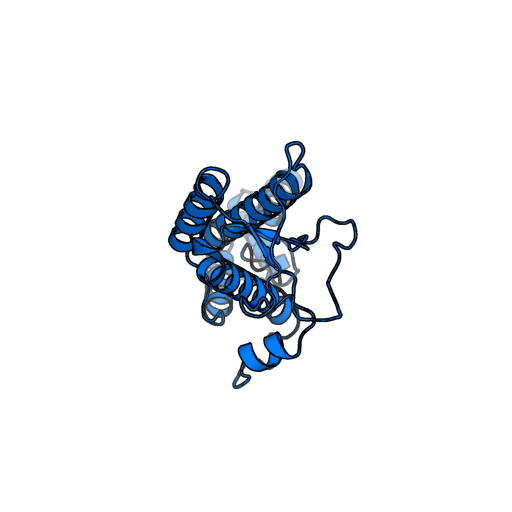O 1
ATOM 571 N N . LEU A 1 73 ? 8.378 -5.080 -1.118 1.00 84.62 73 LEU A N 1
ATOM 572 C CA . LEU A 1 73 ? 9.323 -3.978 -1.082 1.00 84.62 73 LEU A CA 1
ATOM 573 C C . LEU A 1 73 ? 9.328 -3.321 0.295 1.00 84.62 73 LEU A C 1
ATOM 575 O O . LEU A 1 73 ? 8.300 -2.885 0.820 1.00 84.62 73 LEU A O 1
ATOM 579 N N . SER A 1 74 ? 10.520 -3.210 0.874 1.00 86.38 74 SER A N 1
ATOM 580 C CA . SER A 1 74 ? 10.717 -2.420 2.080 1.00 86.38 74 SER A CA 1
ATOM 581 C C . SER A 1 74 ? 10.581 -0.926 1.780 1.00 86.38 74 SER A C 1
ATOM 583 O O . SER A 1 74 ? 10.873 -0.448 0.679 1.00 86.38 74 SER A O 1
ATOM 585 N N . LYS A 1 75 ? 10.229 -0.146 2.808 1.00 87.25 75 LYS A N 1
ATOM 586 C CA . LYS A 1 75 ? 10.222 1.320 2.718 1.00 87.25 75 LYS A CA 1
ATOM 587 C C . LYS A 1 75 ? 11.559 1.869 2.200 1.00 87.25 75 LYS A C 1
ATOM 589 O O . LYS A 1 75 ? 11.559 2.752 1.350 1.00 87.25 75 LYS A O 1
ATOM 594 N N . SER A 1 76 ? 12.683 1.323 2.667 1.00 89.50 76 SER A N 1
ATOM 595 C CA . SER A 1 76 ? 14.016 1.744 2.223 1.00 89.50 76 SER A CA 1
ATOM 596 C C . SER A 1 76 ? 14.269 1.482 0.739 1.00 89.50 76 SER A C 1
ATOM 598 O O . SER A 1 76 ? 14.881 2.317 0.079 1.00 89.50 76 SER A O 1
ATOM 600 N N . GLU A 1 77 ? 13.792 0.356 0.198 1.00 92.50 77 GLU A N 1
ATOM 601 C CA . GLU A 1 77 ? 13.922 0.061 -1.235 1.00 92.50 77 GLU A CA 1
ATOM 602 C C . GLU A 1 77 ? 13.090 1.031 -2.079 1.00 92.50 77 GLU A C 1
ATOM 604 O O . GLU A 1 77 ? 13.559 1.504 -3.112 1.00 92.50 77 GLU A O 1
ATOM 609 N N . LEU A 1 78 ? 11.886 1.383 -1.621 1.00 91.94 78 LEU A N 1
ATOM 610 C CA . LEU A 1 78 ? 11.029 2.355 -2.303 1.00 91.94 78 LEU A CA 1
ATOM 611 C C . LEU A 1 78 ? 11.584 3.784 -2.229 1.00 91.94 78 LEU A C 1
ATOM 613 O O . LEU A 1 78 ? 11.520 4.514 -3.214 1.00 91.94 78 LEU A O 1
ATOM 617 N N . GLU A 1 79 ? 12.152 4.192 -1.092 1.00 93.25 79 GLU A N 1
ATOM 618 C CA . GLU A 1 79 ? 12.827 5.491 -0.949 1.00 93.25 79 GLU A CA 1
ATOM 619 C C . GLU A 1 79 ? 14.069 5.579 -1.845 1.00 93.25 79 GLU A C 1
ATOM 621 O O . GLU A 1 79 ? 14.297 6.605 -2.493 1.00 93.25 79 GLU A O 1
ATOM 626 N N . GLN A 1 80 ? 14.843 4.493 -1.937 1.00 94.50 80 GLN A N 1
ATOM 627 C CA . GLN A 1 80 ? 15.963 4.404 -2.870 1.00 94.50 80 GLN A CA 1
ATOM 628 C C . GLN A 1 80 ? 15.478 4.509 -4.319 1.00 94.50 80 GLN A C 1
ATOM 630 O O . GLN A 1 80 ? 16.039 5.286 -5.090 1.00 94.50 80 GLN A O 1
ATOM 635 N N . PHE A 1 81 ? 14.421 3.781 -4.682 1.00 94.44 81 PHE A N 1
ATOM 636 C CA . PHE A 1 81 ? 13.859 3.838 -6.027 1.00 94.44 81 PHE A CA 1
ATOM 637 C C . PHE A 1 81 ? 13.342 5.236 -6.370 1.00 94.44 81 PHE A C 1
ATOM 639 O O . PHE A 1 81 ? 13.652 5.754 -7.439 1.00 94.44 81 PHE A O 1
ATOM 646 N N . LEU A 1 82 ? 12.650 5.903 -5.440 1.00 93.25 82 LEU A N 1
ATOM 647 C CA . LEU A 1 82 ? 12.213 7.288 -5.611 1.00 93.25 82 LEU A CA 1
ATOM 648 C C . LEU A 1 82 ? 13.395 8.226 -5.892 1.00 93.25 82 LEU A C 1
ATOM 650 O O . LEU A 1 82 ? 13.300 9.078 -6.774 1.00 93.25 82 LEU A O 1
ATOM 654 N N . SER A 1 83 ? 14.517 8.041 -5.189 1.00 92.62 83 SER A N 1
ATOM 655 C CA . SER A 1 83 ? 15.733 8.819 -5.430 1.00 92.62 83 SER A CA 1
ATOM 656 C C . SER A 1 83 ? 16.319 8.572 -6.824 1.00 92.62 83 SER A C 1
ATOM 658 O O . SER A 1 83 ? 16.754 9.530 -7.462 1.00 92.62 83 SER A O 1
ATOM 660 N N . VAL A 1 84 ? 16.296 7.328 -7.315 1.00 92.31 84 VAL A N 1
ATOM 661 C CA . VAL A 1 84 ? 16.731 6.990 -8.680 1.00 92.31 84 VAL A CA 1
ATOM 662 C C . VAL A 1 84 ? 15.821 7.656 -9.714 1.00 92.31 84 VAL A C 1
ATOM 664 O O . VAL A 1 84 ? 16.320 8.326 -10.611 1.00 92.31 84 VAL A O 1
ATOM 667 N N . ILE A 1 85 ? 14.498 7.583 -9.543 1.00 90.19 85 ILE A N 1
ATOM 668 C CA . ILE A 1 85 ? 13.519 8.231 -10.433 1.00 90.19 85 ILE A CA 1
ATOM 669 C C . ILE A 1 85 ? 13.729 9.755 -10.492 1.00 90.19 85 ILE A C 1
ATOM 671 O O . ILE A 1 85 ? 13.522 10.391 -11.522 1.00 90.19 85 ILE A O 1
ATOM 675 N N . GLU A 1 86 ? 14.122 10.390 -9.388 1.00 88.38 86 GLU A N 1
ATOM 676 C CA . GLU A 1 86 ? 14.413 11.828 -9.366 1.00 88.38 86 GLU A CA 1
ATOM 677 C C . GLU A 1 86 ? 15.712 12.206 -10.090 1.00 88.38 86 GLU A C 1
ATOM 679 O O . GLU A 1 86 ? 15.828 13.335 -10.565 1.00 88.38 86 GLU A O 1
ATOM 684 N N . GLN A 1 87 ? 16.666 11.281 -10.190 1.00 86.81 87 GLN A N 1
ATOM 685 C CA . GLN A 1 87 ? 17.953 11.496 -10.854 1.00 86.81 87 GLN A CA 1
ATOM 686 C C . GLN A 1 87 ? 17.915 11.113 -12.339 1.00 86.81 87 GLN A C 1
ATOM 688 O O . GLN A 1 87 ? 18.612 11.739 -13.138 1.00 86.81 87 GLN A O 1
ATOM 693 N N . ASP A 1 88 ? 17.068 10.154 -12.717 1.00 83.81 88 ASP A N 1
ATOM 694 C CA . ASP A 1 88 ? 17.010 9.595 -14.072 1.00 83.81 88 ASP A CA 1
ATOM 695 C C . ASP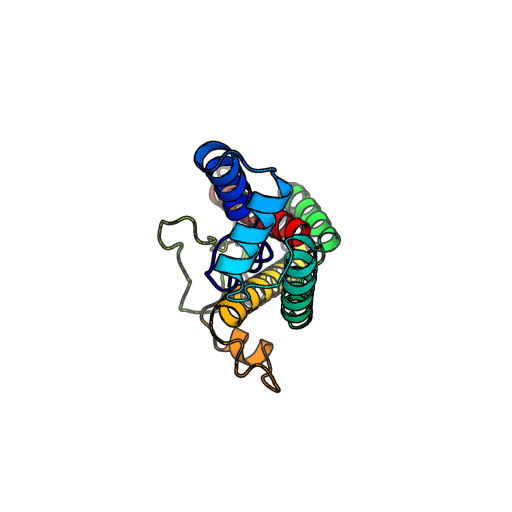 A 1 88 ? 16.559 10.630 -15.126 1.00 83.81 88 ASP A C 1
ATOM 697 O O . ASP A 1 88 ? 17.103 10.677 -16.228 1.00 83.81 88 ASP A O 1
ATOM 701 N N . THR A 1 89 ? 15.703 11.593 -14.746 1.00 70.12 89 THR A N 1
ATOM 702 C CA . THR A 1 89 ? 15.292 12.714 -15.624 1.00 70.12 89 THR A CA 1
ATOM 703 C C . THR A 1 89 ? 16.422 13.682 -15.985 1.00 70.12 89 THR A C 1
ATOM 705 O O . THR A 1 89 ? 16.228 14.554 -16.826 1.00 70.12 89 THR A O 1
ATOM 708 N N . SER A 1 90 ? 17.567 13.605 -15.300 1.00 65.38 90 SER A N 1
ATOM 709 C CA . SER A 1 90 ? 18.672 14.568 -15.428 1.00 65.38 90 SER A CA 1
ATOM 710 C C . SER A 1 90 ? 19.960 13.940 -15.971 1.00 65.38 90 SER A C 1
ATOM 712 O O . SER A 1 90 ? 20.944 14.659 -16.141 1.00 65.38 90 SER A O 1
ATOM 714 N N . ALA A 1 91 ? 19.980 12.618 -16.171 1.00 55.62 91 ALA A N 1
ATOM 715 C CA . ALA A 1 91 ? 21.206 11.839 -16.351 1.00 55.62 91 ALA A CA 1
ATOM 716 C C . ALA A 1 91 ? 21.320 11.108 -17.703 1.00 55.62 91 ALA A C 1
ATOM 718 O O . ALA A 1 91 ? 22.418 10.680 -18.045 1.00 55.62 91 ALA A O 1
ATOM 719 N N . GLY A 1 92 ? 20.229 10.946 -18.458 1.00 58.81 92 GLY A N 1
ATOM 720 C CA . GLY A 1 92 ? 20.231 10.145 -19.685 1.00 58.81 92 GLY A CA 1
ATOM 721 C C . GLY A 1 92 ? 20.703 10.906 -20.928 1.00 58.81 92 GLY A C 1
ATOM 722 O O . GLY A 1 92 ? 20.057 11.865 -21.342 1.00 58.81 92 GLY A O 1
ATOM 723 N N . ASP A 1 93 ? 21.774 10.420 -21.567 1.00 66.38 93 ASP A N 1
ATOM 724 C CA . ASP A 1 93 ? 22.133 10.775 -22.954 1.00 66.38 93 ASP A CA 1
ATOM 725 C C . ASP A 1 93 ? 21.260 10.011 -23.981 1.00 66.38 93 ASP A C 1
ATOM 727 O O . ASP A 1 93 ? 21.223 10.363 -25.160 1.00 66.38 93 ASP A O 1
ATOM 731 N N . SER A 1 94 ? 20.560 8.958 -23.537 1.00 79.44 94 SER A N 1
ATOM 732 C CA . SER A 1 94 ? 19.662 8.116 -24.334 1.00 79.44 94 SER A CA 1
ATOM 733 C C . SER A 1 94 ? 18.506 7.593 -23.480 1.00 79.44 94 SER A C 1
ATOM 735 O O . SER A 1 94 ? 18.722 7.036 -22.396 1.00 79.44 94 SER A O 1
ATOM 737 N N . PHE A 1 95 ? 17.287 7.745 -23.993 1.00 84.88 95 PHE A N 1
ATOM 738 C CA . PHE A 1 95 ? 16.059 7.299 -23.348 1.00 84.88 95 PHE A CA 1
ATOM 739 C C . PHE A 1 95 ? 15.426 6.152 -24.121 1.00 84.88 95 PHE A C 1
ATOM 741 O O . PHE A 1 95 ? 15.513 6.068 -25.348 1.00 84.88 95 PHE A O 1
ATOM 748 N N . ILE A 1 96 ? 14.737 5.294 -23.383 1.00 85.31 96 ILE A N 1
ATOM 749 C CA . ILE A 1 96 ? 13.931 4.221 -23.941 1.00 85.31 96 ILE A CA 1
ATOM 750 C C . ILE A 1 96 ? 12.546 4.226 -23.312 1.00 85.31 96 ILE A C 1
ATOM 752 O O . ILE A 1 96 ? 12.346 4.643 -22.172 1.00 85.31 96 ILE A O 1
ATOM 756 N N . SER A 1 97 ? 11.581 3.771 -24.091 1.00 86.25 97 SER A N 1
ATOM 757 C CA . SER A 1 97 ? 10.198 3.592 -23.702 1.00 86.25 97 SER A CA 1
ATOM 758 C C . SER A 1 97 ? 9.969 2.129 -23.341 1.00 86.25 97 SER A C 1
ATOM 760 O O . SER A 1 97 ? 10.271 1.243 -24.138 1.00 86.25 97 SER A O 1
ATOM 762 N N . ILE A 1 98 ? 9.444 1.880 -22.145 1.00 86.38 98 ILE A N 1
ATOM 763 C CA . ILE A 1 98 ? 9.009 0.568 -21.662 1.00 86.38 98 ILE A CA 1
ATOM 764 C C . ILE A 1 98 ? 7.491 0.565 -21.486 1.00 86.38 98 ILE A C 1
ATOM 766 O O . ILE A 1 98 ? 6.898 1.503 -20.948 1.00 86.38 98 ILE A O 1
ATOM 770 N N . THR A 1 99 ? 6.865 -0.510 -21.952 1.00 83.50 99 THR A N 1
ATOM 771 C CA . THR A 1 99 ? 5.414 -0.731 -21.926 1.00 83.50 99 THR A CA 1
ATOM 772 C C . THR A 1 99 ? 5.145 -2.055 -21.210 1.00 83.50 99 THR A C 1
ATOM 774 O O . THR A 1 99 ? 5.983 -2.953 -21.310 1.00 83.50 99 THR A O 1
ATOM 777 N N . PRO A 1 100 ? 4.032 -2.202 -20.470 1.00 81.81 100 PRO A N 1
ATOM 778 C CA . PRO A 1 100 ? 3.646 -3.503 -19.936 1.00 81.81 100 PRO A CA 1
ATOM 779 C C . PRO A 1 100 ? 3.515 -4.550 -21.052 1.00 81.81 100 PRO A C 1
ATOM 781 O O . PRO A 1 100 ? 2.949 -4.261 -22.105 1.00 81.81 100 PRO A O 1
ATOM 784 N N . ALA A 1 101 ? 4.024 -5.757 -20.818 1.00 77.44 101 ALA A N 1
ATOM 785 C CA . ALA A 1 101 ? 4.045 -6.850 -21.790 1.00 77.44 101 ALA A CA 1
ATOM 786 C C . ALA A 1 101 ? 2.673 -7.522 -21.980 1.00 77.44 101 ALA A C 1
ATOM 788 O O . ALA A 1 101 ? 2.465 -8.262 -22.940 1.00 77.44 101 ALA A O 1
ATOM 789 N N . ASN A 1 102 ? 1.728 -7.293 -21.070 1.00 72.00 102 ASN A N 1
ATOM 790 C CA . ASN A 1 102 ? 0.406 -7.896 -21.107 1.00 72.00 102 ASN A CA 1
ATOM 791 C C . ASN A 1 102 ? -0.637 -7.037 -21.839 1.00 72.00 102 ASN A C 1
ATOM 793 O O . ASN A 1 102 ? -0.802 -5.846 -21.588 1.00 72.00 102 ASN A O 1
ATOM 797 N N . ASP A 1 103 ? -1.417 -7.697 -22.701 1.00 57.44 103 ASP A N 1
ATOM 798 C CA . ASP A 1 103 ? -2.417 -7.082 -23.590 1.00 57.44 103 ASP A CA 1
ATOM 799 C C . ASP A 1 103 ? -3.614 -6.440 -22.850 1.00 57.44 103 ASP A C 1
ATOM 801 O O . ASP A 1 103 ? -4.373 -5.660 -23.429 1.00 57.44 103 ASP A O 1
ATOM 805 N N . GLY A 1 104 ? -3.810 -6.785 -21.573 1.00 57.53 104 GLY A N 1
ATOM 806 C CA . GLY A 1 104 ? -4.934 -6.377 -20.727 1.00 57.53 104 GLY A CA 1
ATOM 807 C C . GLY A 1 104 ? -4.548 -5.332 -19.684 1.00 57.53 104 GLY A C 1
ATOM 808 O O . GLY A 1 104 ? -4.644 -5.594 -18.489 1.00 57.53 104 GLY A O 1
ATOM 809 N N . TYR A 1 105 ? -4.100 -4.156 -20.121 1.00 55.94 105 TYR A N 1
ATOM 810 C CA . TYR A 1 105 ? -3.757 -3.047 -19.228 1.00 55.94 105 TYR A CA 1
ATOM 811 C C . TYR A 1 105 ? -4.961 -2.645 -18.351 1.00 55.94 105 TYR A C 1
ATOM 813 O O . TYR A 1 105 ? -6.024 -2.278 -18.861 1.00 55.94 105 TYR A O 1
ATOM 821 N N . ILE A 1 106 ? -4.806 -2.705 -17.023 1.00 57.19 106 ILE A N 1
ATOM 822 C CA . ILE A 1 106 ? -5.815 -2.198 -16.084 1.00 57.19 106 ILE A CA 1
ATOM 823 C C . ILE A 1 106 ? -5.722 -0.666 -16.065 1.00 57.19 106 ILE A C 1
ATOM 825 O O . ILE A 1 106 ? -4.947 -0.080 -15.307 1.00 57.19 106 ILE A O 1
ATOM 829 N N . GLU A 1 107 ? -6.530 -0.009 -16.898 1.00 52.59 107 GLU A N 1
ATOM 830 C CA . GLU A 1 107 ? -6.787 1.427 -16.770 1.00 52.59 107 GLU A CA 1
ATOM 831 C C . GLU A 1 107 ? -7.488 1.718 -15.437 1.00 52.59 107 GLU A C 1
ATOM 833 O O . GLU A 1 107 ? -8.368 0.980 -14.989 1.00 52.59 107 GLU A O 1
ATOM 838 N N . SER A 1 108 ? -7.103 2.824 -14.797 1.00 52.72 108 SER A N 1
ATOM 839 C CA . SER A 1 108 ? -7.767 3.324 -13.593 1.00 52.72 108 SER A CA 1
ATOM 840 C C . SER A 1 108 ? -9.274 3.452 -13.826 1.00 52.72 108 SER A C 1
ATOM 842 O O . SER A 1 108 ? -9.711 4.156 -14.733 1.00 52.72 108 SER A O 1
ATOM 844 N N . ASP A 1 109 ? -10.078 2.823 -12.968 1.00 46.66 109 ASP A N 1
ATOM 845 C CA . ASP A 1 109 ? -11.549 2.788 -13.021 1.00 46.66 109 ASP A CA 1
ATOM 846 C C . ASP A 1 109 ? -12.232 4.149 -12.744 1.00 46.66 109 ASP A C 1
ATOM 848 O O . ASP A 1 109 ? -13.419 4.219 -12.422 1.00 46.66 109 ASP A O 1
ATOM 852 N N . GLY A 1 110 ? -11.489 5.256 -12.824 1.00 38.88 110 GLY A N 1
ATOM 853 C CA . GLY A 1 110 ? -11.971 6.598 -12.512 1.00 38.88 110 GLY A CA 1
ATOM 854 C C . GLY A 1 110 ? -12.148 6.878 -11.014 1.00 38.88 110 GLY A C 1
ATOM 855 O O . GLY A 1 110 ? -12.425 8.023 -10.658 1.00 38.88 110 GLY A O 1
ATOM 856 N N . ASN A 1 111 ? -11.925 5.900 -10.123 1.00 37.19 111 ASN A N 1
ATOM 857 C CA . ASN A 1 111 ? -11.956 6.090 -8.665 1.00 37.19 111 ASN A CA 1
ATOM 858 C C . ASN A 1 111 ? -10.565 6.312 -8.048 1.00 37.19 111 ASN A C 1
ATOM 860 O O . ASN A 1 111 ? -10.417 6.323 -6.825 1.00 37.19 111 ASN A O 1
ATOM 864 N N . GLY A 1 112 ? -9.541 6.526 -8.879 1.00 40.06 112 GLY A N 1
ATOM 865 C CA . GLY A 1 112 ? -8.166 6.701 -8.417 1.00 40.06 112 GLY A CA 1
ATOM 866 C C . GLY A 1 112 ? -7.401 5.390 -8.243 1.00 40.06 112 GLY A C 1
ATOM 867 O O . GLY A 1 112 ? -6.408 5.381 -7.515 1.00 40.06 112 GLY A O 1
ATOM 868 N N . GLY A 1 113 ? -7.825 4.315 -8.923 1.00 42.72 113 GLY A N 1
ATOM 869 C CA . GLY A 1 113 ? -6.995 3.130 -9.139 1.00 42.72 113 GLY A CA 1
ATOM 870 C C . GLY A 1 113 ? -5.624 3.513 -9.702 1.00 42.72 113 GLY A C 1
ATOM 871 O O . GLY A 1 113 ? -5.500 4.502 -10.433 1.00 42.72 113 GLY A O 1
ATOM 872 N N . ALA A 1 114 ? -4.595 2.773 -9.298 1.00 52.06 114 ALA A N 1
ATOM 873 C CA . ALA A 1 114 ? -3.209 3.030 -9.647 1.00 52.06 114 ALA A CA 1
ATOM 874 C C . ALA A 1 114 ? -2.995 2.970 -11.167 1.00 52.06 114 ALA A C 1
ATOM 876 O O . ALA A 1 114 ? -2.961 1.886 -11.738 1.00 52.06 114 ALA A O 1
ATOM 877 N N . MET A 1 115 ? -2.839 4.131 -11.813 1.00 61.38 115 MET A N 1
ATOM 878 C CA . MET A 1 115 ? -2.305 4.191 -13.174 1.00 61.38 115 MET A CA 1
ATOM 879 C C . MET A 1 115 ? -0.858 3.718 -13.118 1.00 61.38 115 MET A C 1
ATOM 881 O O . MET A 1 115 ? 0.014 4.381 -12.553 1.00 61.38 115 MET A O 1
ATOM 885 N N . TRP A 1 116 ? -0.642 2.518 -13.635 1.00 73.31 116 TRP A N 1
ATOM 886 C CA . TRP A 1 116 ? 0.676 2.009 -13.956 1.00 73.31 116 TRP A CA 1
ATOM 887 C C . TRP A 1 116 ? 1.176 2.743 -15.194 1.00 73.31 116 TRP A C 1
ATOM 889 O O . TRP A 1 116 ? 0.423 2.819 -16.161 1.00 73.31 116 TRP A O 1
ATOM 899 N N . PRO A 1 117 ? 2.380 3.326 -15.194 1.00 70.25 117 PRO A N 1
ATOM 900 C CA . PRO A 1 117 ? 2.775 4.185 -16.300 1.00 70.25 117 PRO A CA 1
ATOM 901 C C . PRO A 1 117 ? 2.837 3.386 -17.612 1.00 70.25 117 PRO A C 1
ATOM 903 O O . PRO A 1 117 ? 3.356 2.263 -17.647 1.00 70.25 117 PRO A O 1
ATOM 906 N N . ASN A 1 118 ? 2.240 3.961 -18.663 1.00 74.69 118 ASN A N 1
ATOM 907 C CA . ASN A 1 118 ? 2.109 3.366 -19.991 1.00 74.69 118 ASN A CA 1
ATOM 908 C C . ASN A 1 118 ? 2.080 4.451 -21.095 1.00 74.69 118 ASN A C 1
ATOM 910 O O . ASN A 1 118 ? 1.064 5.130 -21.253 1.00 74.69 118 ASN A O 1
ATOM 914 N N . PRO A 1 119 ? 3.145 4.601 -21.897 1.00 77.19 119 PRO A N 1
ATOM 915 C CA . PRO A 1 119 ? 4.472 4.034 -21.682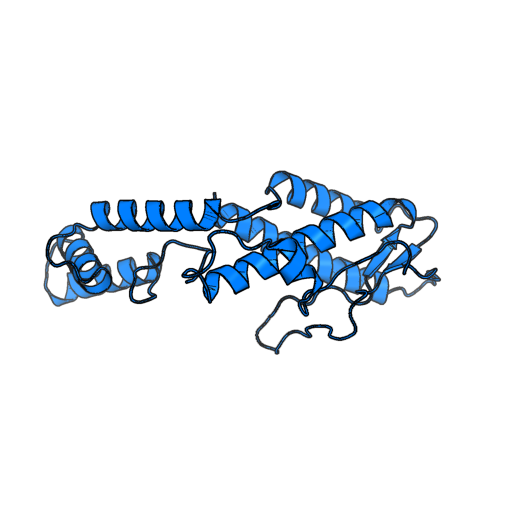 1.00 77.19 119 PRO A CA 1
ATOM 916 C C . PRO A 1 119 ? 5.217 4.763 -20.554 1.00 77.19 119 PRO A C 1
ATOM 918 O O . PRO A 1 119 ? 4.984 5.946 -20.302 1.00 77.19 119 PRO A O 1
ATOM 921 N N . LEU A 1 120 ? 6.165 4.082 -19.912 1.00 84.56 120 LEU A N 1
ATOM 922 C CA . LEU A 1 120 ? 7.149 4.727 -19.048 1.00 84.56 120 LEU A CA 1
ATOM 923 C C . LEU A 1 120 ? 8.427 4.985 -19.844 1.00 84.56 120 LEU A C 1
ATOM 925 O O . LEU A 1 120 ? 8.969 4.077 -20.467 1.00 84.56 120 LEU A O 1
ATOM 929 N N . ILE A 1 121 ? 8.921 6.216 -19.821 1.00 86.19 121 ILE A N 1
ATOM 930 C CA . ILE A 1 121 ? 10.195 6.555 -20.456 1.00 86.19 121 ILE A CA 1
ATOM 931 C C . ILE A 1 121 ? 11.267 6.597 -19.370 1.00 86.19 121 ILE A C 1
ATOM 933 O O . ILE A 1 121 ? 11.049 7.200 -18.326 1.00 86.19 121 ILE A O 1
ATOM 937 N N . VAL A 1 122 ? 12.413 5.959 -19.594 1.00 87.12 122 VAL A N 1
ATOM 938 C CA . VAL A 1 122 ? 13.523 5.853 -18.627 1.00 87.12 122 VAL A CA 1
ATOM 939 C C . VAL A 1 122 ? 14.864 5.987 -19.333 1.00 87.12 122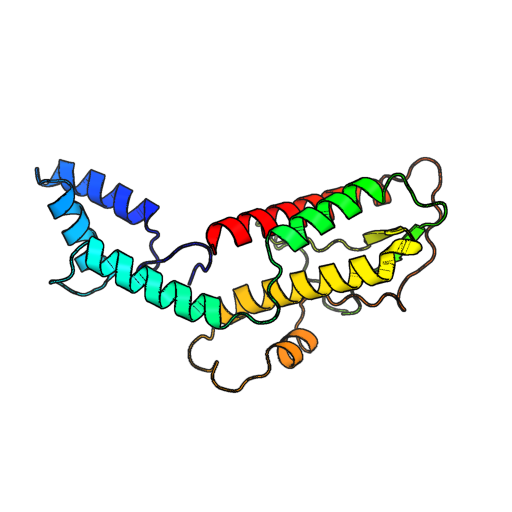 VAL A C 1
ATOM 941 O O . VAL A 1 122 ? 14.947 5.803 -20.550 1.00 87.12 122 VAL A O 1
ATOM 944 N N . SER A 1 123 ? 15.927 6.295 -18.591 1.00 87.00 123 SER A N 1
ATOM 945 C CA . SER A 1 123 ? 17.276 6.160 -19.142 1.00 87.00 123 SER A CA 1
ATOM 946 C C . SER A 1 123 ? 17.548 4.702 -19.495 1.00 87.00 123 SER A C 1
ATOM 948 O O . SER A 1 123 ? 17.239 3.787 -18.724 1.00 87.00 123 SER A O 1
ATOM 950 N N . SER A 1 124 ? 18.195 4.495 -20.639 1.00 85.69 124 SER A N 1
ATOM 951 C CA . SER A 1 124 ? 18.674 3.172 -21.055 1.00 85.69 124 SER A CA 1
ATOM 952 C C . SER A 1 124 ? 19.558 2.489 -20.001 1.00 85.69 124 SER A C 1
ATOM 954 O O . SER A 1 124 ? 19.476 1.275 -19.840 1.00 85.69 124 SER A O 1
ATOM 956 N N . ASP A 1 125 ? 20.316 3.256 -19.212 1.00 87.44 125 ASP A N 1
ATOM 957 C CA . ASP A 1 125 ? 21.182 2.727 -18.148 1.00 87.44 125 ASP A CA 1
ATOM 958 C C . ASP A 1 125 ? 20.407 2.132 -16.962 1.00 87.44 125 ASP A C 1
ATOM 960 O O . ASP A 1 125 ? 20.943 1.314 -16.213 1.00 87.44 125 ASP A O 1
ATOM 964 N N . ASN A 1 126 ? 19.152 2.546 -16.767 1.00 89.38 126 ASN A N 1
ATOM 965 C CA . ASN A 1 126 ? 18.357 2.183 -15.597 1.00 89.38 126 ASN A CA 1
ATOM 966 C C . ASN A 1 126 ? 17.190 1.236 -15.913 1.00 89.38 126 ASN A C 1
ATOM 968 O O . ASN A 1 126 ? 16.514 0.790 -14.984 1.00 89.38 126 ASN A O 1
ATOM 972 N N . VAL A 1 127 ? 16.964 0.876 -17.181 1.00 88.81 127 VAL A N 1
ATOM 973 C CA . VAL A 1 127 ? 15.801 0.076 -17.603 1.00 88.81 127 VAL A CA 1
ATOM 974 C C . VAL A 1 127 ? 15.622 -1.214 -16.811 1.00 88.81 127 VAL A C 1
ATOM 976 O O . VAL A 1 127 ? 14.536 -1.457 -16.292 1.00 88.81 127 VAL A O 1
ATOM 979 N N . GLU A 1 128 ? 16.677 -2.013 -16.644 1.00 91.31 128 GLU A N 1
ATOM 980 C CA . GLU A 1 128 ? 16.590 -3.291 -15.928 1.00 91.31 128 GLU A CA 1
ATOM 981 C C . GLU A 1 128 ? 16.159 -3.085 -14.471 1.00 91.31 128 GLU A C 1
ATOM 983 O O . GLU A 1 128 ? 15.333 -3.828 -13.932 1.00 91.31 128 GLU A O 1
ATOM 988 N N . TYR A 1 129 ? 16.692 -2.043 -13.826 1.00 92.38 129 TYR A N 1
ATOM 989 C CA . TYR A 1 129 ? 16.345 -1.706 -12.452 1.00 92.38 129 TYR A CA 1
ATOM 990 C C . TYR A 1 129 ? 14.894 -1.226 -12.343 1.00 92.38 129 TYR A C 1
ATOM 992 O O . TYR A 1 129 ? 14.179 -1.661 -11.439 1.00 92.38 129 TYR A O 1
ATOM 1000 N N . PHE A 1 130 ? 14.432 -0.392 -13.277 1.00 91.75 130 PHE A N 1
ATOM 1001 C CA . PHE A 1 130 ? 13.045 0.068 -13.312 1.00 91.75 130 PHE A CA 1
ATOM 1002 C C . PHE A 1 130 ? 12.072 -1.086 -13.561 1.00 91.75 130 PHE A C 1
ATOM 1004 O O . PHE A 1 130 ? 11.138 -1.238 -12.778 1.00 91.75 130 PHE A O 1
ATOM 1011 N N . CYS A 1 131 ? 12.311 -1.945 -14.558 1.00 90.94 131 CYS A N 1
ATOM 1012 C CA . CYS A 1 131 ? 11.489 -3.133 -14.815 1.00 90.94 131 CYS A CA 1
ATOM 1013 C C . CYS A 1 131 ? 11.399 -4.026 -13.570 1.00 90.94 131 CYS A C 1
ATOM 1015 O O . CYS A 1 131 ? 10.305 -4.404 -13.154 1.00 90.94 131 CYS A O 1
ATOM 1017 N N . LYS A 1 132 ? 12.530 -4.284 -12.900 1.00 91.81 132 LYS A N 1
ATOM 1018 C CA . LYS A 1 132 ? 12.555 -5.050 -11.647 1.00 91.81 132 LYS A CA 1
ATOM 1019 C C . LYS A 1 132 ? 11.687 -4.414 -10.559 1.00 91.81 132 LYS A C 1
ATOM 1021 O O . LYS A 1 132 ? 10.913 -5.116 -9.910 1.00 91.81 132 LYS A O 1
ATOM 1026 N N . MET A 1 133 ? 11.827 -3.109 -10.328 1.00 92.75 133 MET A N 1
ATOM 1027 C CA . MET A 1 133 ? 11.071 -2.414 -9.283 1.00 92.75 133 MET A CA 1
ATOM 1028 C C . MET A 1 133 ? 9.574 -2.349 -9.605 1.00 92.75 133 MET A C 1
ATOM 1030 O O . MET A 1 133 ? 8.757 -2.574 -8.715 1.00 92.75 133 MET A O 1
ATOM 1034 N N . LEU A 1 134 ? 9.211 -2.117 -10.868 1.00 89.81 134 LEU A N 1
ATOM 1035 C CA . LEU A 1 134 ? 7.821 -2.119 -11.326 1.00 89.81 134 LEU A CA 1
ATOM 1036 C C . LEU A 1 134 ? 7.171 -3.494 -11.153 1.00 89.81 134 LEU A C 1
ATOM 1038 O O . LEU A 1 134 ? 6.077 -3.572 -10.602 1.00 89.81 134 LEU A O 1
ATOM 1042 N N . ASN A 1 135 ? 7.863 -4.570 -11.532 1.00 89.25 135 ASN A N 1
ATOM 1043 C CA . ASN A 1 135 ? 7.369 -5.937 -11.363 1.00 89.25 135 ASN A CA 1
ATOM 1044 C C . ASN A 1 135 ? 7.148 -6.283 -9.887 1.00 89.25 135 ASN A C 1
ATOM 1046 O O . ASN A 1 135 ? 6.097 -6.806 -9.534 1.00 89.25 135 ASN A O 1
ATOM 1050 N N . LYS A 1 136 ? 8.074 -5.904 -8.998 1.00 89.31 136 LYS A N 1
ATOM 1051 C CA . LYS A 1 136 ? 7.890 -6.087 -7.550 1.00 89.31 136 LYS A CA 1
ATOM 1052 C C . LYS A 1 136 ? 6.701 -5.305 -6.999 1.00 89.31 136 LYS A C 1
ATOM 1054 O O . LYS A 1 136 ? 5.924 -5.833 -6.211 1.00 89.31 136 LYS A O 1
ATOM 1059 N N . MET A 1 137 ? 6.538 -4.051 -7.419 1.00 87.19 137 MET A N 1
ATOM 1060 C CA . MET A 1 137 ? 5.382 -3.245 -7.024 1.00 87.19 137 MET A CA 1
ATOM 1061 C C . MET A 1 137 ? 4.065 -3.840 -7.565 1.00 87.19 137 MET A C 1
ATOM 1063 O O . MET A 1 137 ? 3.042 -3.774 -6.891 1.00 87.19 137 MET A O 1
ATOM 1067 N N . SER A 1 138 ? 4.091 -4.428 -8.765 1.00 86.00 138 SER A N 1
ATOM 1068 C CA . SER A 1 138 ? 2.934 -5.040 -9.428 1.00 86.00 138 SER A CA 1
ATOM 1069 C C . SER A 1 138 ? 2.511 -6.305 -8.703 1.00 86.00 138 SER A C 1
ATOM 1071 O O . SER A 1 138 ? 1.346 -6.462 -8.337 1.00 86.00 138 SER A O 1
ATOM 1073 N N . PHE A 1 139 ? 3.491 -7.141 -8.370 1.00 85.19 139 PHE A N 1
ATOM 1074 C CA . PHE A 1 139 ? 3.294 -8.316 -7.544 1.00 85.19 139 PHE A CA 1
ATOM 1075 C C . PHE A 1 139 ? 2.755 -7.956 -6.155 1.00 85.19 139 PHE A C 1
ATOM 1077 O O . PHE A 1 139 ? 1.836 -8.599 -5.654 1.00 85.19 139 PHE A O 1
ATOM 1084 N N . GLN A 1 140 ? 3.261 -6.886 -5.536 1.00 81.50 140 GLN A N 1
ATOM 1085 C CA . GLN A 1 140 ? 2.743 -6.406 -4.255 1.00 81.50 140 GLN A CA 1
ATOM 1086 C C . GLN A 1 140 ? 1.271 -5.972 -4.352 1.00 81.50 140 GLN A C 1
ATOM 1088 O O . GLN A 1 140 ? 0.484 -6.300 -3.465 1.00 81.50 140 GLN A O 1
ATOM 1093 N N . ASP A 1 141 ? 0.864 -5.276 -5.416 1.00 79.50 141 ASP A N 1
ATOM 1094 C CA . ASP A 1 141 ? -0.546 -4.918 -5.607 1.00 79.50 141 ASP A CA 1
ATOM 1095 C C . ASP A 1 141 ? -1.446 -6.135 -5.831 1.00 79.50 141 ASP A C 1
ATOM 1097 O O . ASP A 1 141 ? -2.582 -6.152 -5.347 1.00 79.50 141 ASP A O 1
ATOM 1101 N N . PHE A 1 142 ? -0.956 -7.128 -6.577 1.00 79.88 142 PHE A N 1
ATOM 1102 C CA . PHE A 1 142 ? -1.649 -8.396 -6.777 1.00 79.88 142 PHE A CA 1
ATOM 1103 C C . PHE A 1 142 ? -1.887 -9.091 -5.441 1.00 79.88 142 PHE A C 1
ATOM 1105 O O . PHE A 1 142 ? -3.028 -9.418 -5.123 1.00 79.88 142 PHE A O 1
ATOM 1112 N N . GLN A 1 143 ? -0.849 -9.215 -4.611 1.00 76.12 143 GLN A N 1
ATOM 1113 C CA . GLN A 1 143 ? -0.965 -9.794 -3.273 1.00 76.12 143 GLN A CA 1
ATOM 1114 C C . GLN A 1 143 ? -1.965 -9.024 -2.405 1.00 76.12 143 GLN A C 1
ATOM 1116 O O . GLN A 1 143 ? -2.784 -9.639 -1.728 1.00 76.12 143 GLN A O 1
ATOM 1121 N N . VAL A 1 144 ? -1.971 -7.685 -2.460 1.00 72.31 144 VAL A N 1
ATOM 1122 C CA . VAL A 1 144 ? -2.942 -6.878 -1.705 1.00 72.31 144 VAL A CA 1
ATOM 1123 C C . VAL A 1 144 ? -4.384 -7.193 -2.109 1.00 72.31 144 VAL A C 1
ATOM 1125 O O . VAL A 1 144 ? -5.221 -7.343 -1.221 1.00 72.31 144 VAL A O 1
ATOM 1128 N N . LEU A 1 145 ? -4.703 -7.289 -3.406 1.00 69.12 145 LEU A N 1
ATOM 1129 C CA . LEU A 1 145 ? -6.068 -7.634 -3.821 1.00 69.12 145 LEU A CA 1
ATOM 1130 C C . LEU A 1 145 ? -6.383 -9.110 -3.576 1.00 69.12 145 LEU A C 1
ATOM 1132 O O . LEU A 1 145 ? -7.456 -9.413 -3.070 1.00 69.12 145 LEU A O 1
ATOM 1136 N N . TYR A 1 146 ? -5.472 -10.028 -3.886 1.00 65.44 146 TYR A N 1
ATOM 1137 C CA . TYR A 1 146 ? -5.712 -11.461 -3.727 1.00 65.44 146 TYR A CA 1
ATOM 1138 C C . TYR A 1 146 ? -6.008 -11.826 -2.261 1.00 65.44 146 TYR A C 1
ATOM 1140 O O . TYR A 1 146 ? -6.997 -12.498 -1.960 1.00 65.44 146 TYR A O 1
ATOM 1148 N N . LEU A 1 147 ? -5.236 -11.262 -1.327 1.00 63.88 147 LEU A N 1
ATOM 1149 C CA . LEU A 1 147 ? -5.451 -11.411 0.116 1.00 63.88 147 LEU A CA 1
ATOM 1150 C C . LEU A 1 147 ? -6.700 -10.661 0.628 1.00 63.88 147 LEU A C 1
ATOM 1152 O O . LEU A 1 147 ? -7.197 -10.956 1.715 1.00 63.88 147 LEU A O 1
ATOM 1156 N N . ASP A 1 148 ? -7.248 -9.703 -0.127 1.00 61.38 148 ASP A N 1
ATOM 1157 C CA . ASP A 1 148 ? -8.519 -9.041 0.208 1.00 61.38 148 ASP A CA 1
ATOM 1158 C C . ASP A 1 148 ? -9.727 -9.972 -0.027 1.00 61.38 148 ASP A C 1
ATOM 1160 O O . ASP A 1 148 ? -10.725 -9.860 0.699 1.00 61.38 148 ASP A O 1
ATOM 1164 N N . TYR A 1 149 ? -9.620 -10.895 -0.999 1.00 54.62 149 TYR A N 1
ATOM 1165 C CA . TYR A 1 149 ? -10.715 -11.736 -1.499 1.00 54.62 149 TYR A CA 1
ATOM 1166 C C . TYR A 1 149 ? -10.660 -13.215 -1.067 1.00 54.62 149 TYR A C 1
ATOM 1168 O O . TYR A 1 149 ? -11.711 -13.754 -0.721 1.00 54.62 149 TYR A O 1
ATOM 1176 N N . GLU A 1 150 ? -9.495 -13.878 -1.052 1.00 55.00 150 GLU A N 1
ATOM 1177 C CA . GLU A 1 150 ? -9.425 -15.359 -1.029 1.00 55.00 150 GLU A CA 1
ATOM 1178 C C . GLU A 1 150 ? -8.519 -15.938 0.080 1.00 55.00 150 GLU A C 1
ATOM 1180 O O . GLU A 1 150 ? -7.762 -16.886 -0.118 1.00 55.00 150 GLU A O 1
ATOM 1185 N N . MET A 1 151 ? -8.627 -15.406 1.306 1.00 52.31 151 MET A N 1
ATOM 1186 C CA . MET A 1 151 ? -7.836 -15.865 2.467 1.00 52.31 151 MET A CA 1
ATOM 1187 C C . MET A 1 151 ? -8.035 -17.345 2.863 1.00 52.31 151 MET A C 1
ATOM 1189 O O . MET A 1 151 ? -7.238 -17.87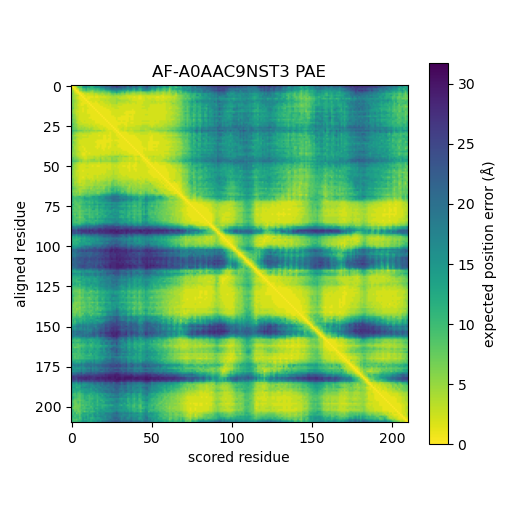6 3.636 1.00 52.31 151 MET A O 1
ATOM 1193 N N . GLU A 1 152 ? -9.092 -18.017 2.392 1.00 49.44 152 GLU A N 1
ATOM 1194 C CA . GLU A 1 152 ? -9.436 -19.384 2.821 1.00 49.44 152 GLU A CA 1
ATOM 1195 C C . GLU A 1 152 ? -8.605 -20.493 2.132 1.00 49.44 152 GLU A C 1
ATOM 1197 O O . GLU A 1 152 ? -8.536 -21.597 2.673 1.00 49.44 152 GLU A O 1
ATOM 1202 N N . GLU A 1 153 ? -7.912 -20.218 1.014 1.00 50.66 153 GLU A N 1
ATOM 1203 C CA . GLU A 1 153 ? -7.195 -21.236 0.207 1.00 50.66 153 GLU A CA 1
ATOM 1204 C C . GLU A 1 153 ? -5.676 -20.993 0.038 1.00 50.66 153 GLU A C 1
ATOM 1206 O O . GLU A 1 153 ? -5.023 -21.634 -0.778 1.00 50.66 153 GLU A O 1
ATOM 1211 N N . LEU A 1 154 ? -5.058 -20.124 0.846 1.00 50.50 154 LEU A N 1
ATOM 1212 C CA . LEU A 1 154 ? -3.644 -19.712 0.689 1.00 50.50 154 LEU A CA 1
ATOM 1213 C C . LEU A 1 154 ? -2.582 -20.761 1.057 1.00 50.50 154 LEU A C 1
ATOM 1215 O O . LEU A 1 154 ? -1.383 -20.519 0.916 1.00 50.50 154 LEU A O 1
ATOM 1219 N N . VAL A 1 155 ? -2.972 -21.933 1.554 1.00 46.53 155 VAL A N 1
ATOM 1220 C CA . VAL A 1 155 ? -1.995 -22.966 1.908 1.00 46.53 155 VAL A CA 1
ATOM 1221 C C . VAL A 1 155 ? -1.619 -23.721 0.635 1.00 46.53 155 VAL A C 1
ATOM 1223 O O . VAL A 1 155 ? -2.387 -24.578 0.213 1.00 46.53 155 VAL A O 1
ATOM 1226 N N . SER A 1 156 ? -0.422 -23.450 0.090 1.00 51.25 156 SER A N 1
ATOM 1227 C CA . SER A 1 156 ? 0.277 -24.158 -1.014 1.00 51.25 156 SER A CA 1
ATOM 1228 C C . SER A 1 156 ? 0.188 -23.604 -2.445 1.00 51.25 156 SER A C 1
ATOM 1230 O O . SER A 1 156 ? 0.643 -24.284 -3.364 1.00 51.25 156 SER A O 1
ATOM 1232 N N . ILE A 1 157 ? -0.328 -22.390 -2.647 1.00 62.47 157 ILE A N 1
ATOM 1233 C CA . ILE A 1 157 ? -0.402 -21.772 -3.980 1.00 62.47 157 ILE A CA 1
ATOM 1234 C C . ILE A 1 157 ? 0.820 -20.874 -4.214 1.00 62.47 157 ILE A C 1
ATOM 1236 O O . ILE A 1 157 ? 1.165 -20.079 -3.342 1.00 62.47 157 ILE A O 1
ATOM 1240 N N . ASP A 1 158 ? 1.467 -21.015 -5.374 1.00 72.94 158 ASP A N 1
ATOM 1241 C CA . ASP A 1 158 ? 2.543 -20.121 -5.809 1.00 72.94 158 ASP A CA 1
ATOM 1242 C C . ASP A 1 158 ? 1.931 -18.807 -6.314 1.00 72.94 158 ASP A C 1
ATOM 1244 O O . ASP A 1 158 ? 1.267 -18.765 -7.354 1.00 72.94 158 ASP A O 1
ATOM 1248 N N . LEU A 1 159 ? 2.093 -17.737 -5.534 1.00 7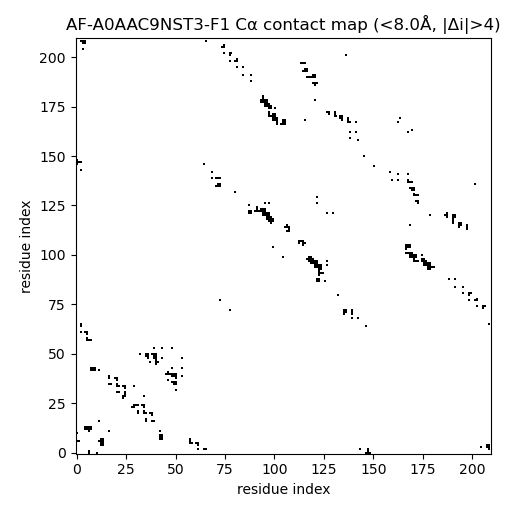5.88 159 LEU A N 1
ATOM 1249 C CA . LEU A 1 159 ? 1.520 -16.431 -5.853 1.00 75.88 159 LEU A CA 1
ATOM 1250 C C . LEU A 1 159 ? 2.169 -15.813 -7.099 1.00 75.88 159 LEU A C 1
ATOM 1252 O O . LEU A 1 159 ? 1.512 -15.011 -7.764 1.00 75.88 159 LEU A O 1
ATOM 1256 N N . TYR A 1 160 ? 3.415 -16.173 -7.430 1.00 80.00 160 TYR A N 1
ATOM 1257 C CA . TYR A 1 160 ? 4.088 -15.660 -8.624 1.00 80.00 160 TYR A CA 1
ATOM 1258 C C . TYR A 1 160 ? 3.444 -16.187 -9.901 1.00 80.00 160 TYR A C 1
ATOM 1260 O O . TYR A 1 160 ? 3.118 -15.380 -10.768 1.00 80.00 160 TYR A O 1
ATOM 1268 N 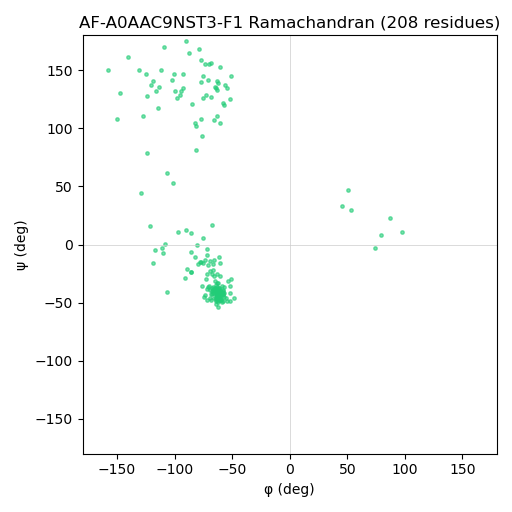N . ASP A 1 161 ? 3.189 -17.496 -9.986 1.00 81.69 161 ASP A N 1
ATOM 1269 C CA . ASP A 1 161 ? 2.530 -18.106 -11.151 1.00 81.69 161 ASP A CA 1
ATOM 1270 C C . ASP A 1 161 ? 1.152 -17.462 -11.395 1.00 81.69 161 ASP A C 1
ATOM 1272 O O . ASP A 1 161 ? 0.794 -17.109 -12.517 1.00 81.69 161 ASP A O 1
ATOM 1276 N N . MET A 1 162 ? 0.386 -17.226 -10.323 1.00 80.19 162 MET A N 1
ATOM 1277 C CA . MET A 1 162 ? -0.915 -16.561 -10.437 1.00 80.19 162 MET A CA 1
ATOM 1278 C C . MET A 1 162 ? -0.813 -15.100 -10.869 1.00 80.19 162 MET A C 1
ATOM 1280 O O . MET A 1 162 ? -1.697 -14.613 -11.571 1.00 80.19 162 MET A O 1
ATOM 1284 N N . TRP A 1 163 ? 0.218 -14.386 -10.414 1.00 84.44 163 TRP A N 1
ATOM 1285 C CA . TRP A 1 163 ? 0.466 -13.009 -10.819 1.00 84.44 163 TRP A CA 1
ATOM 1286 C C . TRP A 1 163 ? 0.872 -12.925 -12.292 1.00 84.44 163 TRP A C 1
ATOM 1288 O O . TRP A 1 163 ? 0.344 -12.064 -12.996 1.00 84.44 163 TRP A O 1
ATOM 1298 N N . GLU A 1 164 ? 1.729 -13.829 -12.773 1.00 81.19 164 GLU A N 1
ATOM 1299 C CA . GLU A 1 164 ? 2.100 -13.916 -14.193 1.00 81.19 164 GLU A CA 1
ATOM 1300 C C . GLU A 1 164 ? 0.884 -14.192 -15.090 1.00 81.19 164 GLU A C 1
ATOM 1302 O O . GLU A 1 164 ? 0.746 -13.570 -16.143 1.00 81.19 164 GLU A O 1
ATOM 1307 N N . ASP A 1 165 ? -0.041 -15.045 -14.639 1.00 78.56 165 ASP A N 1
ATOM 1308 C CA . ASP A 1 165 ? -1.302 -15.345 -15.334 1.00 78.56 165 ASP A CA 1
ATOM 1309 C C . ASP A 1 165 ? -2.404 -14.282 -15.113 1.00 78.56 165 ASP A C 1
ATOM 1311 O O . ASP A 1 165 ? -3.522 -14.403 -15.631 1.00 78.56 165 ASP A O 1
ATOM 1315 N N . SER A 1 166 ? -2.128 -13.234 -14.331 1.00 76.75 166 SER A N 1
ATOM 1316 C CA . SER A 1 166 ? -3.091 -12.176 -14.019 1.00 76.75 166 SER A CA 1
ATOM 1317 C C . SER A 1 166 ? -3.056 -11.014 -15.023 1.00 76.75 166 SER A C 1
ATOM 1319 O O . SER A 1 166 ? -2.201 -10.910 -15.898 1.00 76.75 166 SER A O 1
ATOM 1321 N N . ASN A 1 167 ? -3.982 -10.065 -14.860 1.00 76.62 167 ASN A N 1
ATOM 1322 C CA . ASN A 1 167 ? -3.990 -8.815 -15.632 1.00 76.62 167 ASN A CA 1
ATOM 1323 C C . ASN A 1 167 ? -3.108 -7.710 -15.008 1.00 76.62 167 ASN A C 1
ATOM 1325 O O . ASN A 1 167 ? -3.205 -6.549 -15.403 1.00 76.62 167 ASN A O 1
ATOM 1329 N N . TYR A 1 168 ? -2.289 -8.023 -13.999 1.00 79.44 168 TYR A N 1
ATOM 1330 C CA . TYR A 1 168 ? -1.376 -7.049 -13.400 1.00 79.44 168 TYR A CA 1
ATOM 1331 C C . TYR A 1 168 ? -0.151 -6.818 -14.276 1.00 79.44 168 TYR A C 1
ATOM 1333 O O . TYR A 1 168 ? 0.380 -7.771 -14.834 1.00 79.44 168 TYR A O 1
ATOM 1341 N N . PRO A 1 169 ? 0.331 -5.575 -14.415 1.00 82.69 169 PRO A N 1
ATOM 1342 C CA . PRO A 1 169 ? 1.350 -5.254 -15.401 1.00 82.69 169 PRO A CA 1
ATOM 1343 C C . PRO A 1 169 ? 2.675 -5.952 -15.107 1.00 82.69 169 PRO A C 1
ATOM 1345 O O . PRO A 1 169 ? 3.165 -5.934 -13.976 1.00 82.69 169 PRO A O 1
ATOM 1348 N N . THR A 1 170 ? 3.270 -6.506 -16.152 1.00 85.88 170 THR A N 1
ATOM 1349 C CA . THR A 1 170 ? 4.620 -7.067 -16.145 1.00 85.88 170 THR A CA 1
ATOM 1350 C C . THR A 1 170 ? 5.471 -6.297 -17.148 1.00 85.88 170 THR A C 1
ATOM 1352 O O . THR A 1 170 ? 4.992 -5.902 -18.205 1.00 85.88 170 THR A O 1
ATOM 1355 N N . TYR A 1 171 ? 6.724 -6.027 -16.807 1.00 87.12 171 TYR A N 1
ATOM 1356 C CA . TYR A 1 171 ? 7.643 -5.226 -17.609 1.00 87.12 171 TYR A CA 1
ATOM 1357 C C . TYR A 1 171 ? 8.905 -6.037 -17.909 1.00 87.12 171 TYR A C 1
ATOM 1359 O O . TYR A 1 171 ? 9.557 -6.523 -16.980 1.00 87.12 171 TYR A O 1
ATOM 1367 N N . ASP A 1 172 ? 9.284 -6.120 -19.185 1.00 85.06 172 ASP A N 1
ATOM 1368 C CA . ASP A 1 172 ? 10.559 -6.679 -19.643 1.00 85.06 172 ASP A CA 1
ATOM 1369 C C . ASP A 1 172 ? 11.389 -5.578 -20.324 1.00 85.06 172 ASP A C 1
ATOM 1371 O O . ASP A 1 172 ? 10.904 -4.830 -21.172 1.00 85.06 172 ASP A O 1
ATOM 1375 N N . SER A 1 173 ? 12.664 -5.468 -19.950 1.00 84.31 173 SER A N 1
ATOM 1376 C CA . SER A 1 173 ? 13.614 -4.557 -20.592 1.00 84.31 173 SER A CA 1
ATOM 1377 C C . SER A 1 173 ? 13.859 -4.899 -22.065 1.00 84.31 173 SER A C 1
ATOM 1379 O O . SER A 1 173 ? 14.211 -4.011 -22.843 1.00 84.31 173 SER A O 1
ATOM 1381 N N . ASN A 1 174 ? 13.670 -6.162 -22.464 1.00 81.44 174 ASN A N 1
ATOM 1382 C CA . ASN A 1 174 ? 13.809 -6.605 -23.854 1.00 81.44 174 ASN A CA 1
ATOM 1383 C C . ASN A 1 174 ? 12.735 -6.013 -24.780 1.00 81.44 174 ASN A C 1
ATOM 1385 O O . ASN A 1 174 ? 12.971 -5.912 -25.982 1.00 81.44 174 ASN A O 1
ATOM 1389 N N . ASP A 1 175 ? 11.601 -5.584 -24.220 1.00 78.00 175 ASP A N 1
ATOM 1390 C CA . ASP A 1 175 ? 10.489 -4.971 -24.955 1.00 78.00 175 ASP A CA 1
ATOM 1391 C C . ASP A 1 175 ? 10.615 -3.440 -25.047 1.00 78.00 175 ASP A C 1
ATOM 1393 O O . ASP A 1 175 ? 9.674 -2.735 -25.420 1.00 78.00 175 ASP A O 1
ATOM 1397 N N . SER A 1 176 ? 11.784 -2.898 -24.697 1.00 78.19 176 SER A N 1
ATOM 1398 C CA . SER A 1 176 ? 12.042 -1.464 -24.755 1.00 78.19 176 SER A CA 1
ATOM 1399 C C . SER A 1 176 ? 12.256 -0.954 -26.184 1.00 78.19 176 SER A C 1
ATOM 1401 O O . SER A 1 176 ? 12.841 -1.618 -27.041 1.00 78.19 176 SER A O 1
ATOM 1403 N N . VAL A 1 177 ? 11.786 0.268 -26.443 1.00 82.31 177 VAL A N 1
ATOM 1404 C CA . VAL A 1 177 ? 11.909 0.947 -27.742 1.00 82.31 177 VAL A CA 1
ATOM 1405 C C . VAL A 1 177 ? 12.680 2.251 -27.563 1.00 82.31 177 VAL A C 1
ATOM 1407 O O . VAL A 1 177 ? 12.432 2.982 -26.606 1.00 82.31 177 VAL A O 1
ATOM 1410 N N . GLU A 1 178 ? 13.603 2.568 -28.476 1.00 82.25 178 GLU A N 1
ATOM 1411 C CA . GLU A 1 178 ? 14.317 3.853 -28.465 1.00 82.25 178 GLU A CA 1
ATOM 1412 C C . GLU A 1 178 ? 13.340 5.036 -28.450 1.00 82.25 178 GLU A C 1
ATOM 1414 O O . GLU A 1 178 ? 12.367 5.072 -29.209 1.00 82.25 178 GLU A O 1
ATOM 1419 N N . PHE A 1 179 ? 13.613 6.012 -27.584 1.00 77.62 179 PHE A N 1
ATOM 1420 C CA . PHE A 1 179 ? 12.787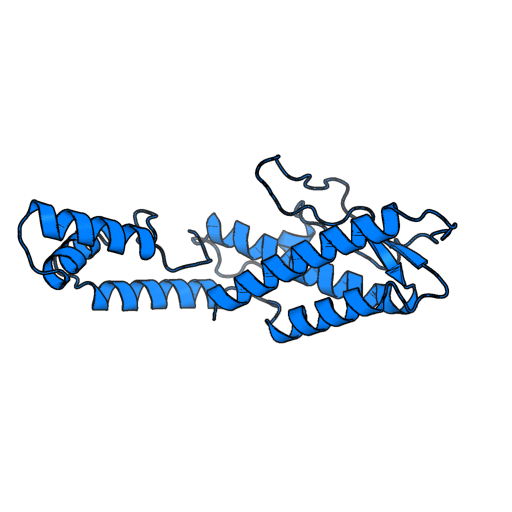 7.197 -27.423 1.00 77.62 179 PHE A CA 1
ATOM 1421 C C . PHE A 1 179 ? 13.548 8.454 -27.854 1.00 77.62 179 PHE A C 1
ATOM 1423 O O . PHE A 1 179 ? 14.565 8.817 -27.262 1.00 77.62 179 PHE A O 1
ATOM 1430 N N . ASP A 1 180 ? 13.041 9.126 -28.890 1.00 71.56 180 ASP A N 1
ATOM 1431 C CA . ASP A 1 180 ? 13.651 10.341 -29.435 1.00 71.56 180 ASP A CA 1
ATOM 1432 C C . ASP A 1 180 ? 13.258 11.568 -28.603 1.00 71.56 180 ASP A C 1
ATOM 1434 O O . ASP A 1 180 ? 12.140 12.089 -28.697 1.00 71.56 180 ASP A O 1
ATOM 1438 N N . ALA A 1 181 ? 14.184 12.019 -27.758 1.00 64.06 181 ALA A N 1
ATOM 1439 C CA . ALA A 1 181 ? 13.970 13.139 -26.862 1.00 64.06 181 ALA A CA 1
ATOM 1440 C C . ALA A 1 181 ? 14.161 14.494 -27.566 1.00 64.06 181 ALA A C 1
ATOM 1442 O O . ALA A 1 181 ? 15.205 15.131 -27.448 1.00 64.06 181 ALA A O 1
ATOM 1443 N N . ASN A 1 182 ? 13.134 14.948 -28.286 1.00 64.81 182 ASN A N 1
ATOM 1444 C CA . ASN A 1 182 ? 13.076 16.308 -28.838 1.00 64.81 182 ASN A CA 1
ATOM 1445 C C . ASN A 1 182 ? 12.667 17.350 -27.764 1.00 64.81 182 ASN A C 1
ATOM 1447 O O . ASN A 1 182 ? 12.237 16.986 -26.672 1.00 64.81 182 ASN A O 1
ATOM 1451 N N . GLU A 1 183 ? 12.814 18.653 -28.059 1.00 54.34 183 GLU A N 1
ATOM 1452 C CA . GLU A 1 183 ? 12.779 19.764 -27.073 1.00 54.34 183 GLU A CA 1
ATOM 1453 C C . GLU A 1 183 ? 11.468 19.954 -26.266 1.00 54.34 183 GLU A C 1
ATOM 1455 O O . GLU A 1 183 ? 11.502 20.665 -25.266 1.00 54.34 183 GLU A O 1
ATOM 1460 N N . ASP A 1 184 ? 10.361 19.285 -26.605 1.00 55.97 184 ASP A N 1
ATOM 1461 C CA . ASP A 1 184 ? 9.084 19.342 -25.865 1.00 55.97 184 ASP A CA 1
ATOM 1462 C C . ASP A 1 184 ? 8.641 17.933 -25.451 1.00 55.97 184 ASP A C 1
ATOM 1464 O O . ASP A 1 184 ? 7.801 17.298 -26.093 1.00 55.97 184 ASP A O 1
ATOM 1468 N N . ASN A 1 185 ? 9.249 17.413 -24.386 1.00 67.94 185 ASN A N 1
ATOM 1469 C CA . ASN A 1 185 ? 9.071 16.023 -23.982 1.00 67.94 185 ASN A CA 1
ATOM 1470 C C . ASN A 1 185 ? 8.093 15.857 -22.811 1.00 67.94 185 ASN A C 1
ATOM 1472 O O . ASN A 1 185 ? 8.411 15.239 -21.794 1.00 67.94 185 ASN A O 1
ATOM 1476 N N . ASP A 1 186 ? 6.892 16.425 -22.947 1.00 74.75 186 ASP A N 1
ATOM 1477 C CA . ASP A 1 186 ? 5.823 16.356 -21.936 1.00 74.75 186 ASP A CA 1
ATOM 1478 C C . ASP A 1 186 ? 5.537 14.905 -21.507 1.00 74.75 186 ASP A C 1
ATOM 1480 O O . ASP A 1 186 ? 5.366 14.622 -20.325 1.00 74.75 186 ASP A O 1
ATOM 1484 N N . GLN A 1 187 ? 5.626 13.955 -22.443 1.00 73.31 187 GLN A N 1
ATOM 1485 C CA . GLN A 1 187 ? 5.430 12.526 -22.188 1.00 73.31 187 GLN A CA 1
ATOM 1486 C C . GLN A 1 187 ? 6.471 11.928 -21.218 1.00 73.31 187 GLN A C 1
ATOM 1488 O O . GLN A 1 187 ? 6.134 11.085 -20.381 1.00 73.31 187 GLN A O 1
ATOM 1493 N N . LEU A 1 188 ? 7.731 12.378 -21.288 1.00 74.69 188 LEU A N 1
ATOM 1494 C CA . LEU A 1 188 ? 8.775 12.002 -20.330 1.00 74.69 188 LEU A CA 1
ATOM 1495 C C . LEU A 1 188 ? 8.372 12.490 -18.934 1.00 74.69 188 LEU A C 1
ATOM 1497 O O . LEU A 1 188 ? 8.288 11.702 -17.999 1.00 74.69 188 LEU A O 1
ATOM 1501 N N . TYR A 1 189 ? 8.060 13.776 -18.789 1.00 76.50 189 TYR A N 1
ATOM 1502 C CA . TYR A 1 189 ? 7.720 14.346 -17.485 1.00 76.50 189 TYR A CA 1
ATOM 1503 C C . TYR A 1 189 ? 6.434 13.765 -16.886 1.00 76.50 189 TYR A C 1
ATOM 1505 O O . TYR A 1 189 ? 6.403 13.499 -15.680 1.00 76.50 189 TYR A O 1
ATOM 1513 N N . ASP A 1 190 ? 5.416 13.516 -17.709 1.00 77.69 190 ASP A N 1
ATOM 1514 C CA . ASP A 1 190 ? 4.146 12.923 -17.292 1.00 77.69 190 ASP A CA 1
ATOM 1515 C C . ASP A 1 190 ? 4.345 11.494 -16.775 1.00 77.69 190 ASP A C 1
ATOM 1517 O O . ASP A 1 190 ? 3.928 11.176 -15.658 1.00 77.69 190 ASP A O 1
ATOM 1521 N N . SER A 1 191 ? 5.081 10.655 -17.513 1.00 78.06 191 SER A N 1
ATOM 1522 C CA . SER A 1 191 ? 5.332 9.268 -17.097 1.00 78.06 191 SER A CA 1
ATOM 1523 C C . SER A 1 191 ? 6.123 9.173 -15.782 1.00 78.06 191 SER A C 1
ATOM 1525 O O . SER A 1 191 ? 5.797 8.377 -14.894 1.00 78.06 191 SER A O 1
ATOM 1527 N N . TYR A 1 192 ? 7.106 10.056 -15.581 1.00 82.06 192 TYR A N 1
ATOM 1528 C CA . TYR A 1 192 ? 7.833 10.173 -14.315 1.00 82.06 192 TYR A CA 1
ATOM 1529 C C . TYR A 1 192 ? 6.973 10.703 -13.173 1.00 82.06 192 TYR A C 1
ATOM 1531 O O . TYR A 1 192 ? 7.142 10.286 -12.023 1.00 82.06 192 TYR A O 1
ATOM 1539 N N . PHE A 1 193 ? 6.079 11.652 -13.449 1.00 82.56 193 PHE A N 1
ATOM 1540 C CA . PHE A 1 193 ? 5.166 12.185 -12.448 1.00 82.56 193 PHE A CA 1
ATOM 1541 C C . PHE A 1 193 ? 4.225 11.090 -11.930 1.00 82.56 193 PHE A C 1
ATOM 1543 O O . PHE A 1 193 ? 4.068 10.941 -10.711 1.00 82.56 193 PHE A O 1
ATOM 1550 N N . GLU A 1 194 ? 3.660 10.288 -12.833 1.00 81.50 194 GLU A N 1
ATOM 1551 C CA . GLU A 1 194 ? 2.818 9.140 -12.494 1.00 81.50 194 GLU A CA 1
ATOM 1552 C C . GLU A 1 194 ? 3.581 8.103 -11.666 1.00 81.50 194 GLU A C 1
ATOM 1554 O O . GLU A 1 194 ? 3.120 7.716 -10.585 1.00 81.50 194 GLU A O 1
ATOM 1559 N N . LEU A 1 195 ? 4.795 7.738 -12.092 1.00 86.25 195 LEU A N 1
ATOM 1560 C CA . LEU A 1 195 ? 5.635 6.794 -11.360 1.00 86.25 195 LEU A CA 1
ATOM 1561 C C . LEU A 1 195 ? 5.989 7.302 -9.955 1.00 86.25 195 LEU A C 1
ATOM 1563 O O . LEU A 1 195 ? 5.807 6.587 -8.968 1.00 86.25 195 LEU A O 1
ATOM 1567 N N . LYS A 1 196 ? 6.430 8.562 -9.824 1.00 88.12 196 LYS A N 1
ATOM 1568 C CA . LYS A 1 196 ? 6.732 9.173 -8.515 1.00 88.12 196 LYS A CA 1
ATOM 1569 C C . LYS A 1 196 ? 5.515 9.149 -7.599 1.00 88.12 196 LYS A C 1
ATOM 1571 O O . LYS A 1 196 ? 5.644 8.872 -6.405 1.00 88.12 196 LYS A O 1
ATOM 1576 N N . ARG A 1 197 ? 4.327 9.451 -8.132 1.00 84.31 197 ARG A N 1
ATOM 1577 C CA . ARG A 1 197 ? 3.076 9.394 -7.369 1.00 84.31 197 ARG A CA 1
ATOM 1578 C C . ARG A 1 197 ? 2.789 7.967 -6.903 1.00 84.31 197 ARG A C 1
ATOM 1580 O O . ARG A 1 197 ? 2.424 7.787 -5.741 1.00 84.31 197 ARG A O 1
ATOM 1587 N N . ARG A 1 198 ? 2.995 6.965 -7.761 1.00 82.81 198 ARG A N 1
ATOM 1588 C CA . ARG A 1 198 ? 2.802 5.549 -7.423 1.00 82.81 198 ARG A CA 1
ATOM 1589 C C . ARG A 1 198 ? 3.744 5.084 -6.316 1.00 82.81 198 ARG A C 1
ATOM 1591 O O . ARG A 1 198 ? 3.276 4.498 -5.342 1.00 82.81 198 ARG A O 1
ATOM 1598 N N . VAL A 1 199 ? 5.036 5.391 -6.429 1.00 88.06 199 VAL A N 1
ATOM 1599 C CA . VAL A 1 199 ? 6.047 5.017 -5.426 1.00 88.06 199 VAL A CA 1
ATOM 1600 C C . VAL A 1 199 ? 5.743 5.662 -4.075 1.00 88.06 199 VAL A C 1
ATOM 1602 O O . VAL A 1 199 ? 5.806 4.990 -3.052 1.00 88.06 199 VAL A O 1
ATOM 1605 N N . LYS A 1 200 ? 5.314 6.931 -4.049 1.00 86.88 200 LYS A N 1
ATOM 1606 C CA . LYS A 1 200 ? 4.891 7.597 -2.803 1.00 86.88 200 LYS A CA 1
ATOM 1607 C C . LYS A 1 200 ? 3.697 6.908 -2.139 1.00 86.88 200 LYS A C 1
ATOM 1609 O O . LYS A 1 200 ? 3.708 6.726 -0.928 1.00 86.88 200 LYS A O 1
ATOM 1614 N N . ILE A 1 201 ? 2.705 6.475 -2.920 1.00 81.88 201 ILE A N 1
ATOM 1615 C CA . ILE A 1 201 ? 1.570 5.698 -2.394 1.00 81.88 201 ILE A CA 1
ATOM 1616 C C . ILE A 1 201 ? 2.055 4.375 -1.782 1.00 81.88 201 ILE A C 1
ATOM 1618 O O . ILE A 1 201 ? 1.589 4.006 -0.708 1.00 81.88 201 ILE A O 1
ATOM 1622 N N . ALA A 1 202 ? 2.999 3.686 -2.431 1.00 82.12 202 ALA A N 1
ATOM 1623 C CA . ALA A 1 202 ? 3.571 2.446 -1.909 1.00 82.12 202 ALA A CA 1
ATOM 1624 C C . ALA A 1 202 ? 4.378 2.672 -0.613 1.00 82.12 202 ALA A C 1
ATOM 1626 O O . ALA A 1 202 ? 4.244 1.897 0.330 1.00 82.12 202 ALA A O 1
ATOM 1627 N N . ILE A 1 203 ? 5.145 3.766 -0.511 1.00 84.56 203 ILE A N 1
ATOM 1628 C CA . ILE A 1 203 ? 5.851 4.145 0.729 1.00 84.56 203 ILE A CA 1
ATOM 1629 C C . ILE A 1 203 ? 4.851 4.352 1.873 1.00 84.56 203 ILE A C 1
ATOM 1631 O O . ILE A 1 203 ? 5.029 3.788 2.955 1.00 84.56 203 ILE A O 1
ATOM 1635 N N . ASP A 1 204 ? 3.772 5.101 1.623 1.00 78.75 204 ASP A N 1
ATOM 1636 C CA . ASP A 1 204 ? 2.704 5.328 2.602 1.00 78.75 204 ASP A CA 1
ATOM 1637 C C . ASP A 1 204 ? 2.017 4.018 3.028 1.00 78.75 204 ASP A C 1
ATOM 1639 O O . ASP A 1 204 ? 1.458 3.937 4.124 1.00 78.75 204 ASP A O 1
ATOM 1643 N N . TRP A 1 205 ? 2.005 2.993 2.170 1.00 73.19 205 TRP A N 1
ATOM 1644 C CA . TRP A 1 205 ? 1.494 1.663 2.512 1.00 73.19 205 TRP A CA 1
ATOM 1645 C C . TRP A 1 205 ? 2.464 0.909 3.417 1.00 73.19 205 TRP A C 1
ATOM 1647 O O . TRP A 1 205 ? 2.037 0.387 4.445 1.00 73.19 205 TRP A O 1
ATOM 1657 N N . CYS A 1 206 ? 3.763 0.915 3.112 1.00 72.19 206 CYS A N 1
ATOM 1658 C CA . CYS A 1 206 ? 4.775 0.314 3.982 1.00 72.19 206 CYS A CA 1
ATOM 1659 C C . CYS A 1 206 ? 4.753 0.919 5.397 1.00 72.19 206 CYS A C 1
ATOM 1661 O O . CYS A 1 206 ? 4.908 0.191 6.371 1.00 72.19 206 CYS A O 1
ATOM 1663 N N . GLU A 1 207 ? 4.501 2.227 5.536 1.00 68.56 207 GLU A N 1
ATOM 1664 C CA . GLU A 1 207 ? 4.345 2.875 6.851 1.00 68.56 207 GLU A CA 1
ATOM 1665 C C . GLU A 1 207 ? 3.120 2.402 7.639 1.00 68.56 207 GLU A C 1
ATOM 1667 O O . GLU A 1 207 ? 3.109 2.478 8.865 1.00 68.56 207 GLU A O 1
ATOM 1672 N N . LYS A 1 208 ? 2.074 1.949 6.949 1.00 64.44 208 LYS A N 1
ATOM 1673 C CA . LYS A 1 208 ? 0.847 1.445 7.575 1.00 64.44 208 LYS A CA 1
ATOM 1674 C C . LYS A 1 208 ? 0.937 -0.035 7.941 1.00 64.44 208 LYS A C 1
ATOM 1676 O O . LYS A 1 208 ? 0.198 -0.485 8.815 1.00 64.44 208 LYS A O 1
ATOM 1681 N N . LEU A 1 209 ? 1.812 -0.767 7.257 1.00 59.47 209 LEU A N 1
ATOM 1682 C CA . LEU A 1 209 ? 2.075 -2.186 7.478 1.00 59.47 209 LEU A CA 1
ATOM 1683 C C . LEU A 1 209 ? 3.117 -2.457 8.578 1.00 59.47 209 LEU A C 1
ATOM 1685 O O . LEU A 1 209 ? 3.099 -3.547 9.146 1.00 59.47 209 LEU A O 1
ATOM 1689 N N . ALA A 1 210 ? 3.999 -1.492 8.868 1.00 55.75 210 ALA A N 1
ATOM 1690 C CA . ALA A 1 210 ? 5.038 -1.562 9.906 1.00 55.75 210 ALA A CA 1
ATOM 1691 C C . ALA A 1 210 ? 4.530 -1.193 11.315 1.00 55.75 210 ALA A C 1
ATOM 1693 O O . ALA A 1 210 ? 5.029 -1.796 12.296 1.00 55.75 210 ALA A O 1
#

Secondary structure (DSSP, 8-state):
--TTSPBPTTS-BHHHHHHHHHHHHHHHT--HHHHHHHHHHHHTT-TT--HHHHHHHHHHHHHHHHTT--SPPPHHHHHHHHHHHHHHTTT-SSEEEE--SSS------SS------SSEEEEGGGHHHHHHHHHHHHHHHHHHHHHHH-TTS-SS--HHHHHHTSSS----GGG-EEE---S--HHHHHHHHHHHHHHHHHHHHHHHH-

Organism: NCBI:txid314275

Foldseek 3Di:
DQLLAQAQQQRHGPVVLLVQLVVVCVVVVDDSQVSSQVSLCVRNVHNPDGNVNSRVVSVVVSVVLVVLDDLADALVNLVVVLVVLVCFVPDAPWKKWWAFPDPQADDDPVPPPQDQQGTAITHLVCQVVVLVVQQNLLLVVQSSVCSVPPVPPSPPDDSVVVSVVDSGTHIDSVRIDTDDDDPDPVSNVVSSVSVSVSSVVSSSSSVSSD

pLDDT: mean 79.14, std 14.05, range [37.19, 96.44]

Sequence (210 aa):
MNINEPLFPSGISLARAKKDAKKLKKLEDITLTQALNRVAQQHMSNPYVTWEQSITELKSTHAEVVALFEDCLSKSELEQFLSVIEQDTSAGDSFISITPANDGYIESDGNGGAMWPNPLIVSSDNVEYFCKMLNKMSFQDFQVLYLDYEMEELVSIDLYDMWEDSNYPTYDSNDSVEFDANEDNDQLYDSYFELKRRVKIAIDWCEKLA

Nearest PDB structures (foldseek):
  3nrk-assembly1_A  TM=2.202E-01  e=1.382E+00  Leptospira interrogans serovar Copenhageni str. Fiocruz L1-130